Protein AF-A0A7I7JZR0-F1 (afdb_monomer)

Solvent-accessible surface area (backbone atoms only — not comparable to full-atom values): 14067 Å² total; per-residue (Å²): 116,73,69,62,55,53,52,53,51,52,53,52,53,54,49,52,59,67,73,65,52,75,80,68,65,72,71,75,74,66,69,65,76,68,71,80,64,70,62,49,45,88,50,50,61,65,58,52,53,69,39,54,46,67,85,81,60,59,59,91,66,44,35,66,59,33,77,89,64,33,80,80,75,83,79,92,72,67,88,84,42,50,78,47,72,45,32,48,63,75,86,49,62,69,55,66,67,59,47,29,44,77,49,52,27,80,81,41,46,92,64,28,69,65,51,42,45,72,47,50,33,15,40,68,91,41,31,30,56,73,54,94,77,52,68,34,37,38,38,38,38,26,46,44,88,52,98,50,70,66,57,61,70,55,52,51,46,38,66,69,32,46,69,19,42,31,35,40,38,33,31,42,98,92,37,81,77,48,74,52,72,48,66,37,56,48,40,79,45,85,42,83,90,61,96,45,64,29,71,33,17,43,31,41,96,90,44,73,49,31,31,42,39,36,33,47,50,31,25,33,40,40,30,41,31,36,51,96,40,38,67,62,41,53,51,45,53,50,51,51,45,56,31,55,72,73,90

Secondary structure (DSSP, 8-state):
-HHHHHHHHHHHHHHHHHHS-----S-------------STTS-HHHHHHHH-GGGGPPTTEEE--TTSS--------TTSEEEEEEESTT-SS-HHHHHHHHHHHH-HHHHTT-SEEEEEEETT-TT--STT---EEEEEEE-SSSSS--HHHHHHHHHHTTEEEEEEEEETTEEEEEEEEEE--EEEPPPP-SSSEEEEEEETTEEEEEEEEEETTEEEEEE--GGGHHHHHHHHHHHHHHHHT-

Organism: NCBI:txid39688

Foldseek 3Di:
DVVVVVVVVVVVVVVVVVVPPPPPPPPPVPVPPPPLPAFCLQPACVVLCVLQVVVVLADPQKDFQDQVLADDDDDPDDPQWDKDKAKVVGPLRDQLVVCQQPVVCVVPVVRHVCGFVKTKIFGPVRSRQHDPLGQIKIKTKGFAPDPDLDCVVNLVSLVVQAQMKMKMFIGHPRDTPDIDIDGSQWHWADDPDAPFSDKIATDGPVAPWLWIWGHHSRMIMTMTGRRVCNVSSSVSVNSSNVSSNVD

Sequence (247 aa):
MALALLGILLLLGGLVTVVVWPETDPPAVSAEPRFQTSSLRDKPPTVILNAIDVRSLYPLGYIDYDSSQAVREELDIDFDADYQTTSEPDGCERDPLTEARYFSDFTNPERYRRYPLTLLMFPVDDPGGNEEDSRAFGVSIFPSPTEGTSLDEVRAWYRRCAGAVVTTTVVKNGQVLRQSSHTNDAVVVDAPKYDADDTFSLATEDEDTCDFVGLVRGIIIDMYCPPAQKDAGAELFRTLIARIRQA

Radius of gyration: 25.9 Å; Cα contacts (8 Å, |Δi|>4): 396; chains: 1; bounding box: 42×69×89 Å

Nearest PDB structures (foldseek):
  7aef-assembly1_q  TM=2.958E-01  e=3.068E-01  Algoriphagus machipongonensis
  7q3d-assembly1_A  TM=2.291E-01  e=3.466E-01  Homo sapiens
  6ksu-assembly1_A  TM=3.658E-01  e=1.327E+00  Streptomyces albidoflavus
  7b5h-assembly1_AJ  TM=2.745E-01  e=9.779E-01  Nostoc sp. PCC 7120 = FACHB-418

Structure (mmCIF, N/CA/C/O backbone):
data_AF-A0A7I7JZR0-F1
#
_entry.id   AF-A0A7I7JZR0-F1
#
loop_
_atom_site.group_PDB
_atom_site.id
_atom_site.type_symbol
_atom_site.label_atom_id
_atom_site.label_alt_id
_atom_site.label_comp_id
_atom_site.label_asym_id
_atom_site.label_entity_id
_atom_site.label_seq_id
_atom_site.pdbx_PDB_ins_code
_atom_site.Cartn_x
_atom_site.Cartn_y
_atom_site.Cartn_z
_atom_site.occupancy
_atom_site.B_iso_or_equiv
_atom_site.auth_seq_id
_atom_site.auth_comp_id
_atom_site.auth_asym_id
_atom_site.auth_atom_id
_atom_site.pdbx_PDB_model_num
ATOM 1 N N . MET A 1 1 ? -17.759 -44.932 -62.223 1.00 54.09 1 MET A N 1
ATOM 2 C CA . MET A 1 1 ? -18.443 -44.778 -60.915 1.00 54.09 1 MET A CA 1
ATOM 3 C C . MET A 1 1 ? -17.668 -45.367 -59.735 1.00 54.09 1 MET A C 1
ATOM 5 O O . MET A 1 1 ? -17.629 -44.708 -58.709 1.00 54.09 1 MET A O 1
ATOM 9 N N . ALA A 1 2 ? -17.003 -46.525 -59.854 1.00 51.72 2 ALA A N 1
ATOM 10 C CA . ALA A 1 2 ? -16.261 -47.134 -58.735 1.00 51.72 2 ALA A CA 1
ATOM 11 C C . ALA A 1 2 ? -15.058 -46.306 -58.217 1.00 51.72 2 ALA A C 1
ATOM 13 O O . ALA A 1 2 ? -14.801 -46.276 -57.020 1.00 51.72 2 ALA A O 1
ATOM 14 N N . LEU A 1 3 ? -14.361 -45.573 -59.095 1.00 49.81 3 LEU A N 1
ATOM 15 C CA . LEU A 1 3 ? -13.196 -44.752 -58.723 1.00 49.81 3 LEU A CA 1
ATOM 16 C C . LEU A 1 3 ? -13.554 -43.482 -57.929 1.00 49.81 3 LEU A C 1
ATOM 18 O O . LEU A 1 3 ? -12.784 -43.058 -57.075 1.00 49.81 3 LEU A O 1
ATOM 22 N N . ALA A 1 4 ? -14.737 -42.904 -58.162 1.00 52.50 4 ALA A N 1
ATOM 23 C CA . ALA A 1 4 ? -15.190 -41.710 -57.442 1.00 52.50 4 ALA A CA 1
ATOM 24 C C . ALA A 1 4 ? -15.611 -42.033 -55.996 1.00 52.50 4 ALA A C 1
ATOM 26 O O . ALA A 1 4 ? -15.363 -41.249 -55.085 1.00 52.50 4 ALA A O 1
ATOM 27 N N . LEU A 1 5 ? -16.183 -43.222 -55.777 1.00 53.69 5 LEU A N 1
ATOM 28 C CA . LEU A 1 5 ? -16.559 -43.715 -54.448 1.00 53.69 5 LEU A CA 1
ATOM 29 C C . LEU A 1 5 ? -15.334 -44.034 -53.578 1.00 53.69 5 LEU A C 1
ATOM 31 O O . LEU A 1 5 ? -15.359 -43.779 -52.376 1.00 53.69 5 LEU A O 1
ATOM 35 N N . LEU A 1 6 ? -14.246 -44.521 -54.186 1.00 56.00 6 LEU A N 1
ATOM 36 C CA . LEU A 1 6 ? -12.992 -44.796 -53.480 1.00 56.00 6 LEU A CA 1
ATOM 37 C C . LEU A 1 6 ? -12.314 -43.506 -52.987 1.00 56.00 6 LEU A C 1
ATOM 39 O O . LEU A 1 6 ? -11.795 -43.466 -51.875 1.00 56.00 6 LEU A O 1
ATOM 43 N N . GLY A 1 7 ? -12.366 -42.438 -53.792 1.00 62.69 7 GLY A N 1
ATOM 44 C CA . GLY A 1 7 ? -11.819 -41.129 -53.425 1.00 62.69 7 GLY A CA 1
ATOM 45 C C . GLY A 1 7 ? -12.566 -40.473 -52.261 1.00 62.69 7 GLY A C 1
ATOM 46 O O . GLY A 1 7 ? -11.939 -39.919 -51.363 1.00 62.69 7 GLY A O 1
ATOM 47 N N . ILE A 1 8 ? -13.897 -40.597 -52.228 1.00 61.81 8 ILE A N 1
ATOM 48 C CA . ILE A 1 8 ? -14.728 -40.059 -51.139 1.00 61.81 8 ILE A CA 1
ATOM 49 C C . ILE A 1 8 ? -14.507 -40.843 -49.835 1.00 61.81 8 ILE A C 1
ATOM 51 O O . ILE A 1 8 ? -14.404 -40.236 -48.772 1.00 61.81 8 ILE A O 1
ATOM 55 N N . LEU A 1 9 ? -14.359 -42.171 -49.906 1.00 60.34 9 LEU A N 1
ATOM 56 C CA . LEU A 1 9 ? -14.046 -43.005 -48.737 1.00 60.34 9 LEU A CA 1
ATOM 57 C C . LEU A 1 9 ? -12.650 -42.721 -48.161 1.00 60.34 9 LEU A C 1
ATOM 59 O O . LEU A 1 9 ? -12.496 -42.708 -46.943 1.00 60.34 9 LEU A O 1
ATOM 63 N N . LEU A 1 10 ? -11.653 -42.437 -49.005 1.00 60.00 10 LEU A N 1
ATOM 64 C CA . LEU A 1 10 ? -10.313 -42.044 -48.550 1.00 60.00 10 LEU A CA 1
ATOM 65 C C . LEU A 1 10 ? -10.294 -40.641 -47.924 1.00 60.00 10 LEU A C 1
ATOM 67 O O . LEU A 1 10 ? -9.621 -40.439 -46.917 1.00 60.00 10 LEU A O 1
ATOM 71 N N . LEU A 1 11 ? -11.070 -39.695 -48.464 1.00 58.53 11 LEU A N 1
ATOM 72 C CA . LEU A 1 11 ? -11.210 -38.352 -47.889 1.00 58.53 11 LEU A CA 1
ATOM 73 C C . LEU A 1 11 ? -11.961 -38.365 -46.549 1.00 58.53 11 LEU A C 1
ATOM 75 O O . LEU A 1 11 ? -11.552 -37.666 -45.627 1.00 58.53 11 LEU A O 1
ATOM 79 N N . LEU A 1 12 ? -12.998 -39.197 -46.401 1.00 57.12 12 LEU A N 1
ATOM 80 C CA . LEU A 1 12 ? -13.702 -39.385 -45.124 1.00 57.12 12 LEU A CA 1
ATOM 81 C C . LEU A 1 12 ? -12.850 -40.144 -44.097 1.00 57.12 12 LEU A C 1
ATOM 83 O O . LEU A 1 12 ? -12.833 -39.758 -42.932 1.00 57.12 12 LEU A O 1
ATOM 87 N N . GLY A 1 13 ? -12.097 -41.166 -44.516 1.00 57.25 13 GLY A N 1
ATOM 88 C CA . GLY A 1 13 ? -11.153 -41.872 -43.644 1.00 57.25 13 GLY A CA 1
ATOM 89 C C . GLY A 1 13 ? -10.035 -40.962 -43.129 1.00 57.25 13 GLY A C 1
ATOM 90 O O . GLY A 1 13 ? -9.723 -40.995 -41.942 1.00 57.25 13 GLY A O 1
ATOM 91 N N . GLY A 1 14 ? -9.502 -40.090 -43.995 1.00 55.34 14 GLY A N 1
ATOM 92 C CA . GLY A 1 14 ? -8.511 -39.080 -43.620 1.00 55.34 14 GLY A CA 1
ATOM 93 C C . GLY A 1 14 ? -9.062 -38.003 -42.679 1.00 55.34 14 GLY A C 1
ATOM 94 O O . GLY A 1 14 ? -8.359 -37.579 -41.762 1.00 55.34 14 GLY A O 1
ATOM 95 N N . LEU A 1 15 ? -10.328 -37.597 -42.845 1.00 52.12 15 LEU A N 1
ATOM 96 C CA . LEU A 1 15 ? -10.957 -36.611 -41.958 1.00 52.12 15 LEU A CA 1
ATOM 97 C C . LEU A 1 15 ? -11.222 -37.177 -40.554 1.00 52.12 15 LEU A C 1
ATOM 99 O O . LEU A 1 15 ? -11.018 -36.477 -39.565 1.00 52.12 15 LEU A O 1
ATOM 103 N N . VAL A 1 16 ? -11.619 -38.449 -40.444 1.00 53.56 16 VAL A N 1
ATOM 104 C CA . VAL A 1 16 ? -11.867 -39.091 -39.140 1.00 53.56 16 VAL A CA 1
ATOM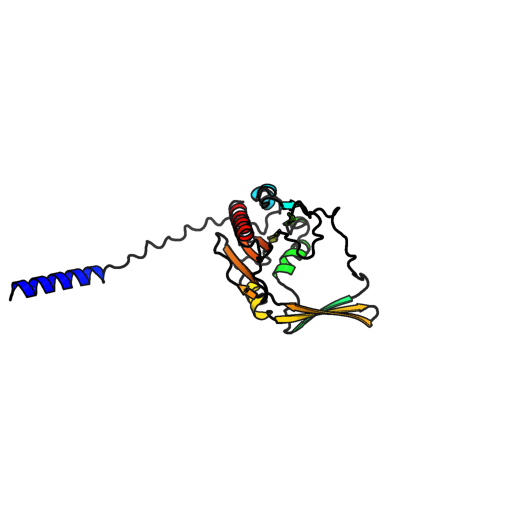 105 C C . VAL A 1 16 ? -10.563 -39.293 -38.359 1.00 53.56 16 VAL A C 1
ATOM 107 O O . VAL A 1 16 ? -10.562 -39.148 -37.140 1.00 53.56 16 VAL A O 1
ATOM 110 N N . THR A 1 17 ? -9.428 -39.521 -39.028 1.00 51.38 17 THR A N 1
ATOM 111 C CA . THR A 1 17 ? -8.123 -39.604 -38.343 1.00 51.38 17 THR A CA 1
ATOM 112 C C . THR A 1 17 ? -7.592 -38.262 -37.834 1.00 51.38 17 THR A C 1
ATOM 114 O O . THR A 1 17 ? -6.776 -38.262 -36.921 1.00 51.38 17 THR A O 1
ATOM 117 N N . VAL A 1 18 ? -8.062 -37.128 -38.368 1.00 54.22 18 VAL A N 1
ATOM 118 C CA . VAL A 1 18 ? -7.672 -35.791 -37.875 1.00 54.22 18 VAL A CA 1
ATOM 119 C C . VAL A 1 18 ? -8.573 -35.321 -36.726 1.00 54.22 18 VAL A C 1
ATOM 121 O O . VAL A 1 18 ? -8.104 -34.611 -35.846 1.00 54.22 18 VAL A O 1
ATOM 124 N N . VAL A 1 19 ? -9.839 -35.752 -36.685 1.00 53.97 19 VAL A N 1
ATOM 125 C CA . VAL A 1 19 ? -10.797 -35.358 -35.629 1.00 53.97 19 VAL A CA 1
ATOM 126 C C . VAL A 1 19 ? -10.722 -36.262 -34.388 1.00 53.97 19 VAL A C 1
ATOM 128 O O . VAL A 1 19 ? -11.122 -35.848 -33.306 1.00 53.97 19 VAL A O 1
ATOM 131 N N . VAL A 1 20 ? -10.190 -37.482 -34.517 1.00 50.81 20 VAL A N 1
ATOM 132 C CA . VAL A 1 20 ? -10.030 -38.442 -33.403 1.00 50.81 20 VAL A CA 1
ATOM 133 C C . VAL A 1 20 ? -8.554 -38.635 -33.041 1.00 50.81 20 VAL A C 1
ATOM 135 O O . VAL A 1 20 ? -8.180 -39.638 -32.435 1.00 50.81 20 VAL A O 1
ATOM 138 N N . TRP A 1 21 ? -7.688 -37.679 -33.394 1.00 46.91 21 TRP A N 1
ATOM 139 C CA . TRP A 1 21 ? -6.409 -37.600 -32.701 1.00 46.91 21 TRP A CA 1
ATOM 140 C C . TRP A 1 21 ? -6.734 -37.246 -31.251 1.00 46.91 21 TRP A C 1
ATOM 142 O O . TRP A 1 21 ? -7.332 -36.193 -31.027 1.00 46.91 21 TRP A O 1
ATOM 152 N N . PRO A 1 22 ? -6.407 -38.099 -30.263 1.00 42.53 22 PRO A N 1
ATOM 153 C CA . PRO A 1 22 ? -6.402 -37.621 -28.900 1.00 42.53 22 PRO A CA 1
ATOM 154 C C . PRO A 1 22 ? -5.422 -36.453 -28.902 1.00 42.53 22 PRO A C 1
ATOM 156 O O . PRO A 1 22 ? -4.251 -36.628 -29.253 1.00 42.53 22 PRO A O 1
ATOM 159 N N . GLU A 1 23 ? -5.904 -35.262 -28.555 1.00 38.12 23 GLU A N 1
ATOM 160 C CA . GLU A 1 23 ? -5.051 -34.301 -27.883 1.00 38.12 23 GLU A CA 1
ATOM 161 C C . GLU A 1 23 ? -4.485 -35.083 -26.702 1.00 38.12 23 GLU A C 1
ATOM 163 O O . GLU A 1 23 ? -5.135 -35.302 -25.684 1.00 38.12 23 GLU A O 1
ATOM 168 N N . THR A 1 24 ? -3.292 -35.650 -26.888 1.00 44.38 24 THR A N 1
ATOM 169 C CA . THR A 1 24 ? -2.402 -35.863 -25.768 1.00 44.38 24 THR A CA 1
ATOM 170 C C . THR A 1 24 ? -2.302 -34.486 -25.169 1.00 44.38 24 THR A C 1
ATOM 172 O O . THR A 1 24 ? -1.628 -33.629 -25.752 1.00 44.38 24 THR A O 1
ATOM 175 N N . ASP A 1 25 ? -3.044 -34.274 -24.078 1.00 43.00 25 ASP A N 1
ATOM 176 C CA . ASP A 1 25 ? -2.804 -33.172 -23.170 1.00 43.00 25 ASP A CA 1
ATOM 177 C C . ASP A 1 25 ? -1.285 -33.015 -23.135 1.00 43.00 25 ASP A C 1
ATOM 179 O O . ASP A 1 25 ? -0.595 -34.030 -22.920 1.00 43.00 25 ASP A O 1
ATOM 183 N N . PRO A 1 26 ? -0.740 -31.822 -23.457 1.00 44.97 26 PRO A N 1
ATOM 184 C CA . PRO A 1 26 ? 0.687 -31.600 -23.293 1.00 44.97 26 PRO A CA 1
ATOM 185 C C . PRO A 1 26 ? 0.998 -32.146 -21.909 1.00 44.97 26 PRO A C 1
ATOM 187 O O . PRO A 1 26 ? 0.245 -31.793 -20.993 1.00 44.97 26 PRO A O 1
ATOM 190 N N . PRO A 1 27 ? 1.952 -33.100 -21.795 1.00 39.22 27 PRO A N 1
ATOM 191 C CA . PRO A 1 27 ? 2.108 -33.918 -20.602 1.00 39.22 27 PRO A CA 1
ATOM 192 C C . PRO A 1 27 ? 1.986 -32.960 -19.455 1.00 39.22 27 PRO A C 1
ATOM 194 O O . PRO A 1 27 ? 2.757 -31.994 -19.469 1.00 39.22 27 PRO A O 1
ATOM 197 N N . ALA A 1 28 ? 0.944 -33.143 -18.621 1.00 39.38 28 ALA A N 1
ATOM 198 C CA . ALA A 1 28 ? 0.640 -32.221 -17.543 1.00 39.38 28 ALA A CA 1
ATOM 199 C C . ALA A 1 28 ? 1.998 -31.890 -16.977 1.00 39.38 28 ALA A C 1
ATOM 201 O O . ALA A 1 28 ? 2.708 -32.811 -16.550 1.00 39.38 28 ALA A O 1
ATOM 202 N N . VAL A 1 29 ? 2.430 -30.638 -17.167 1.00 37.88 29 VAL A N 1
ATOM 203 C CA . VAL A 1 29 ? 3.658 -30.179 -16.558 1.00 37.88 29 VAL A CA 1
ATOM 204 C C . VAL A 1 29 ? 3.246 -30.286 -15.116 1.00 37.88 29 VAL A C 1
ATOM 206 O O . VAL A 1 29 ? 2.524 -29.428 -14.613 1.00 37.88 29 VAL A O 1
ATOM 209 N N . SER A 1 30 ? 3.534 -31.453 -14.526 1.00 38.59 30 SER A N 1
ATOM 210 C CA . SER A 1 30 ? 3.544 -31.697 -13.109 1.00 38.59 30 SER A CA 1
ATOM 211 C C . SER A 1 30 ? 4.325 -30.502 -12.686 1.00 38.59 30 SER A C 1
ATOM 213 O O . SER A 1 30 ? 5.511 -30.456 -13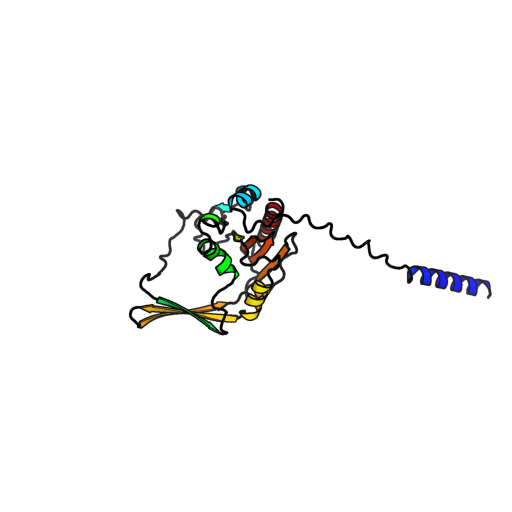.019 1.00 38.59 30 SER A O 1
ATOM 215 N N . ALA A 1 31 ? 3.621 -29.493 -12.159 1.00 42.97 31 ALA A N 1
ATOM 216 C CA . ALA A 1 31 ? 4.243 -28.287 -11.684 1.00 42.97 31 ALA A CA 1
ATOM 217 C C . ALA A 1 31 ? 5.387 -28.847 -10.868 1.00 42.97 31 ALA A C 1
ATOM 219 O O . ALA A 1 31 ? 5.121 -29.591 -9.914 1.00 42.97 31 ALA A O 1
ATOM 220 N N . GLU A 1 32 ? 6.623 -28.683 -11.368 1.00 36.94 32 GLU A N 1
ATOM 221 C CA . GLU A 1 32 ? 7.791 -29.147 -10.638 1.00 36.94 32 GLU A CA 1
ATOM 222 C C . GLU A 1 32 ? 7.514 -28.682 -9.227 1.00 36.94 32 GLU A C 1
ATOM 224 O O . GLU A 1 32 ? 7.065 -27.532 -9.114 1.00 36.94 32 GLU A O 1
ATOM 229 N N . PRO A 1 33 ? 7.590 -29.566 -8.211 1.00 38.91 33 PRO A N 1
ATOM 230 C CA . PRO A 1 33 ? 7.188 -29.203 -6.865 1.00 38.91 33 PRO A CA 1
ATOM 231 C C . PRO A 1 33 ? 7.904 -27.898 -6.613 1.00 38.91 33 PRO A C 1
ATOM 233 O O . PRO A 1 33 ? 9.135 -27.921 -6.582 1.00 38.91 33 PRO A O 1
ATOM 236 N N . ARG A 1 34 ? 7.159 -26.771 -6.641 1.00 44.00 34 ARG A N 1
ATOM 237 C CA . ARG A 1 34 ? 7.764 -25.439 -6.645 1.00 44.00 34 ARG A CA 1
ATOM 238 C C . ARG A 1 34 ? 8.613 -25.531 -5.414 1.00 44.00 34 ARG A C 1
ATOM 240 O O . ARG A 1 34 ? 8.016 -25.731 -4.352 1.00 44.00 34 ARG A O 1
ATOM 247 N N . PHE A 1 35 ? 9.943 -25.580 -5.574 1.00 43.25 35 PHE A N 1
ATOM 248 C CA . PHE A 1 35 ? 10.852 -25.739 -4.446 1.00 43.25 35 PHE A CA 1
ATOM 249 C C . PHE A 1 35 ? 10.284 -24.806 -3.409 1.00 43.25 35 PHE A C 1
ATOM 251 O O . PHE A 1 35 ? 10.113 -23.643 -3.766 1.00 43.25 35 PHE A O 1
ATOM 258 N N . GLN A 1 36 ? 9.811 -25.341 -2.274 1.00 50.12 36 GLN A N 1
ATOM 259 C CA . GLN A 1 36 ? 9.053 -24.567 -1.296 1.00 50.12 36 GLN A CA 1
ATOM 260 C C . GLN A 1 36 ? 10.002 -23.473 -0.834 1.00 50.12 36 GLN A C 1
ATOM 262 O O . GLN A 1 36 ? 10.821 -23.659 0.065 1.00 50.12 36 GLN A O 1
ATOM 267 N N . THR A 1 37 ? 9.987 -22.365 -1.560 1.00 62.75 37 THR A N 1
ATOM 268 C CA . THR A 1 37 ? 10.889 -21.259 -1.382 1.00 62.75 37 THR A CA 1
ATOM 269 C C . THR A 1 37 ? 10.405 -20.670 -0.087 1.00 62.75 37 THR A C 1
ATOM 271 O O . THR A 1 37 ? 9.253 -20.253 0.020 1.00 62.75 37 THR A O 1
ATOM 274 N N . SER A 1 38 ? 11.246 -20.775 0.943 1.00 76.88 38 SER A N 1
ATOM 275 C CA . SER A 1 38 ? 10.823 -20.489 2.309 1.00 76.88 38 SER A CA 1
ATOM 276 C C . SER A 1 38 ? 10.132 -19.130 2.376 1.00 76.88 38 SER A C 1
ATOM 278 O O . SER A 1 38 ? 10.598 -18.177 1.739 1.00 76.88 38 SER A O 1
ATOM 280 N N . SER A 1 39 ? 9.035 -19.054 3.129 1.00 82.75 39 SER A N 1
ATOM 281 C CA . SER A 1 39 ? 8.317 -17.800 3.341 1.00 82.75 39 SER A CA 1
ATOM 282 C C . SER A 1 39 ? 9.288 -16.697 3.777 1.00 82.75 39 SER A C 1
ATOM 284 O O . SER A 1 39 ? 10.172 -16.912 4.616 1.00 82.75 39 SER A O 1
ATOM 286 N N . LEU A 1 40 ? 9.141 -15.524 3.169 1.00 85.75 40 LEU A N 1
ATOM 287 C CA . LEU A 1 40 ? 9.870 -14.312 3.522 1.00 85.75 40 LEU A CA 1
ATOM 288 C C . LEU A 1 40 ? 9.171 -13.540 4.645 1.00 85.75 40 LEU A C 1
ATOM 290 O O . LEU A 1 40 ? 9.803 -12.712 5.293 1.00 85.75 40 LEU A O 1
ATOM 294 N N . ARG A 1 41 ? 7.908 -13.859 4.934 1.00 82.94 41 ARG A N 1
ATOM 295 C CA . ARG A 1 41 ? 7.093 -13.198 5.960 1.00 82.94 41 ARG A CA 1
ATOM 296 C C . ARG A 1 41 ? 7.744 -13.167 7.345 1.00 82.94 41 ARG A C 1
ATOM 298 O O . ARG A 1 41 ? 7.643 -12.187 8.076 1.00 82.94 41 ARG A O 1
ATOM 305 N N . ASP A 1 42 ? 8.455 -14.236 7.695 1.00 79.81 42 ASP A N 1
ATOM 306 C CA . ASP A 1 42 ? 9.113 -14.381 8.998 1.00 79.81 42 ASP A CA 1
ATOM 307 C C . ASP A 1 42 ? 10.598 -13.973 8.959 1.00 79.81 42 ASP A C 1
ATOM 309 O O . ASP A 1 42 ? 11.348 -14.181 9.925 1.00 79.81 42 ASP A O 1
ATOM 313 N N . LYS A 1 43 ? 11.058 -13.423 7.830 1.00 82.75 43 LYS A N 1
ATOM 314 C CA . LYS A 1 43 ? 12.428 -12.942 7.646 1.00 82.75 43 LYS A CA 1
ATOM 315 C C . LYS A 1 43 ? 12.526 -11.461 8.025 1.00 82.75 43 LYS A C 1
ATOM 317 O O . LYS A 1 43 ? 11.572 -10.705 7.834 1.00 82.75 43 LYS A O 1
ATOM 322 N N . PRO A 1 44 ? 13.681 -11.027 8.559 1.00 81.62 44 PRO A N 1
ATOM 323 C CA . PRO A 1 44 ? 13.890 -9.618 8.845 1.00 81.62 44 PRO A CA 1
ATOM 324 C C . PRO A 1 44 ? 13.889 -8.795 7.541 1.00 81.62 44 PRO A C 1
ATOM 326 O O . PRO A 1 44 ? 14.335 -9.305 6.506 1.00 81.62 44 PRO A O 1
ATOM 329 N N . PRO A 1 45 ? 13.494 -7.509 7.594 1.00 82.44 45 PRO A N 1
ATOM 330 C CA . PRO A 1 45 ? 13.445 -6.619 6.426 1.00 82.44 45 PRO A CA 1
ATOM 331 C C . PRO A 1 45 ? 14.757 -6.532 5.635 1.00 82.44 45 PRO A C 1
ATOM 333 O O . PRO A 1 45 ? 14.755 -6.274 4.436 1.00 82.44 45 PRO A O 1
ATOM 336 N N . THR A 1 46 ? 15.896 -6.782 6.286 1.00 82.31 46 THR A N 1
ATOM 337 C CA . THR A 1 46 ? 17.224 -6.760 5.659 1.00 82.31 46 THR A CA 1
ATOM 338 C C . THR A 1 46 ? 17.387 -7.780 4.533 1.00 82.31 46 THR A C 1
ATOM 340 O O . THR A 1 46 ? 18.107 -7.499 3.581 1.00 82.31 46 THR A O 1
ATOM 343 N N . VAL A 1 47 ? 16.718 -8.938 4.605 1.00 83.94 47 VAL A N 1
ATOM 344 C CA . VAL A 1 47 ? 16.752 -9.944 3.526 1.00 83.94 47 VAL A CA 1
ATOM 345 C C . VAL A 1 47 ? 16.116 -9.376 2.259 1.00 83.94 47 VAL A C 1
ATOM 347 O O . VAL A 1 47 ? 16.679 -9.506 1.177 1.00 83.94 47 VAL A O 1
ATOM 350 N N . ILE A 1 48 ? 14.988 -8.680 2.412 1.00 85.38 48 ILE A N 1
ATOM 351 C CA . ILE A 1 48 ? 14.265 -8.053 1.303 1.00 85.38 48 ILE A CA 1
ATOM 352 C C . ILE A 1 48 ? 15.054 -6.864 0.755 1.00 85.38 48 ILE A C 1
ATOM 354 O O . ILE A 1 48 ? 15.281 -6.791 -0.448 1.00 85.38 48 ILE A O 1
ATOM 358 N N . LEU A 1 49 ? 15.537 -5.974 1.630 1.00 84.00 49 LEU A N 1
ATOM 359 C CA . LEU A 1 49 ? 16.327 -4.799 1.241 1.00 84.00 49 LEU A CA 1
ATOM 360 C C . LEU A 1 49 ? 17.554 -5.165 0.397 1.00 84.00 49 LEU A C 1
ATOM 362 O O . LEU A 1 49 ? 17.838 -4.500 -0.598 1.00 84.00 49 LEU A O 1
ATOM 366 N N . ASN A 1 50 ? 18.261 -6.233 0.773 1.00 81.75 50 ASN A N 1
ATOM 367 C CA . ASN A 1 50 ? 19.432 -6.699 0.033 1.00 81.75 50 ASN A CA 1
ATOM 368 C C . ASN A 1 50 ? 19.075 -7.250 -1.355 1.00 81.75 50 ASN A C 1
ATOM 370 O O . ASN A 1 50 ? 19.895 -7.162 -2.263 1.00 81.75 50 ASN A O 1
ATOM 374 N N . ALA A 1 51 ? 17.878 -7.817 -1.522 1.00 81.62 51 ALA A N 1
ATOM 375 C CA . ALA A 1 51 ? 17.436 -8.382 -2.793 1.00 81.62 51 ALA A CA 1
ATOM 376 C C . ALA A 1 51 ? 16.910 -7.323 -3.768 1.00 81.62 51 ALA A C 1
ATOM 378 O O . ALA A 1 51 ? 17.071 -7.460 -4.980 1.00 81.62 51 ALA A O 1
ATOM 379 N N . ILE A 1 52 ? 16.277 -6.266 -3.255 1.00 83.19 52 ILE A N 1
ATOM 380 C CA . ILE A 1 52 ? 15.630 -5.263 -4.102 1.00 83.19 52 ILE A CA 1
ATOM 381 C C . ILE A 1 52 ? 16.580 -4.196 -4.636 1.00 83.19 52 ILE A C 1
ATOM 383 O O . ILE A 1 52 ? 16.176 -3.551 -5.589 1.00 83.19 52 ILE A O 1
ATOM 387 N N . ASP A 1 53 ? 17.785 -4.006 -4.075 1.00 79.81 53 ASP A N 1
ATOM 388 C CA . ASP A 1 53 ? 18.736 -2.937 -4.451 1.00 79.81 53 ASP A CA 1
ATOM 389 C C . ASP A 1 53 ? 18.025 -1.611 -4.783 1.00 79.81 53 ASP A C 1
ATOM 391 O O . ASP A 1 53 ? 17.903 -1.203 -5.937 1.00 79.81 53 ASP A O 1
ATOM 395 N N . VAL A 1 54 ? 17.494 -0.978 -3.735 1.00 75.62 54 VAL A N 1
ATOM 396 C CA . VAL A 1 54 ? 16.527 0.130 -3.794 1.00 75.62 54 VAL A CA 1
ATOM 397 C C . VAL A 1 54 ? 16.857 1.177 -4.865 1.00 75.62 54 VAL A C 1
ATOM 399 O O . VAL A 1 54 ? 15.990 1.542 -5.649 1.00 75.62 54 VAL A O 1
ATOM 402 N N . ARG A 1 55 ? 18.116 1.616 -4.971 1.00 71.25 55 ARG A N 1
ATOM 403 C CA . ARG A 1 55 ? 18.515 2.696 -5.891 1.00 71.25 55 ARG A CA 1
ATOM 404 C C . ARG A 1 55 ? 18.363 2.353 -7.370 1.00 71.25 55 ARG A C 1
ATOM 406 O O . ARG A 1 55 ? 18.240 3.267 -8.177 1.00 71.25 55 ARG A O 1
ATOM 413 N N . SER A 1 56 ? 18.376 1.074 -7.744 1.00 80.00 56 SER A N 1
ATOM 414 C CA . SER A 1 56 ? 18.191 0.665 -9.141 1.00 80.00 56 SER A CA 1
ATOM 415 C C . SER A 1 56 ? 16.722 0.470 -9.532 1.00 80.00 56 SER A C 1
ATOM 417 O O . SER A 1 56 ? 16.455 0.001 -10.636 1.00 80.00 56 SER A O 1
ATOM 419 N N . LEU A 1 57 ? 15.781 0.825 -8.650 1.00 84.12 57 LEU A N 1
ATOM 420 C CA . LEU A 1 57 ? 14.337 0.763 -8.898 1.00 84.12 57 LEU A CA 1
ATOM 421 C C . LEU A 1 57 ? 13.710 2.113 -9.274 1.00 84.12 57 LEU A C 1
ATOM 423 O O . LEU A 1 57 ? 12.542 2.147 -9.639 1.00 84.12 57 LEU A O 1
ATOM 427 N N . TYR A 1 58 ? 14.451 3.218 -9.184 1.00 85.75 58 TYR A N 1
ATOM 428 C CA . TYR A 1 58 ? 13.877 4.554 -9.344 1.00 85.75 58 TYR A CA 1
ATOM 429 C C . TYR A 1 58 ? 13.552 4.778 -10.819 1.00 85.75 58 TYR A C 1
ATOM 431 O O . TYR A 1 58 ? 14.445 4.618 -11.662 1.00 85.75 58 TYR A O 1
ATOM 439 N N . PRO A 1 59 ? 12.310 5.171 -11.153 1.00 84.69 59 PRO A N 1
ATOM 440 C CA . PRO A 1 59 ? 12.008 5.656 -12.488 1.00 84.69 59 PRO A CA 1
ATOM 441 C C . PRO A 1 59 ? 12.943 6.817 -12.862 1.00 84.69 59 PRO A C 1
ATOM 443 O O . PRO A 1 59 ? 13.429 7.564 -12.008 1.00 84.69 59 PRO A O 1
ATOM 446 N N . LEU A 1 60 ? 13.232 6.983 -14.154 1.00 85.56 60 LEU A N 1
ATOM 447 C CA . LEU A 1 60 ? 14.089 8.084 -14.600 1.00 85.56 60 LEU A CA 1
ATOM 448 C C . LEU A 1 60 ? 13.463 9.434 -14.222 1.00 85.56 60 LEU A C 1
ATOM 450 O O . LEU A 1 60 ? 12.296 9.676 -14.509 1.00 85.56 60 LEU A O 1
ATOM 454 N N . GLY A 1 61 ? 14.260 10.318 -13.616 1.00 88.81 61 GLY A N 1
ATOM 455 C CA . GLY A 1 61 ? 13.790 11.629 -13.154 1.00 88.81 61 GLY A CA 1
ATOM 456 C C . GLY A 1 61 ? 13.158 11.622 -11.761 1.00 88.81 61 GLY A C 1
ATOM 457 O O . GLY A 1 61 ? 12.607 12.644 -11.365 1.00 88.81 61 GLY A O 1
ATOM 458 N N . TYR A 1 62 ? 13.268 10.514 -11.021 1.00 91.44 62 TYR A N 1
ATOM 459 C CA . TYR A 1 62 ? 12.768 10.393 -9.655 1.00 91.44 62 TYR A CA 1
ATOM 460 C C . TYR A 1 62 ? 13.886 10.293 -8.615 1.00 91.44 62 TYR A C 1
ATOM 462 O O . TYR A 1 62 ? 14.960 9.746 -8.876 1.00 91.44 62 TYR A O 1
ATOM 470 N N . ILE A 1 63 ? 13.613 10.808 -7.419 1.00 91.50 63 ILE A N 1
ATOM 471 C CA . ILE A 1 63 ? 14.488 10.801 -6.246 1.00 91.50 63 ILE A CA 1
ATOM 472 C C . ILE A 1 63 ? 13.690 10.450 -4.986 1.00 91.50 63 ILE A C 1
ATOM 474 O O . ILE A 1 63 ? 12.462 10.442 -4.998 1.00 91.50 63 ILE A O 1
ATOM 478 N N . ASP A 1 64 ? 14.393 10.123 -3.905 1.00 91.19 64 ASP A N 1
ATOM 479 C CA . ASP A 1 64 ? 13.797 9.962 -2.582 1.00 91.19 64 ASP A CA 1
ATOM 480 C C . ASP A 1 64 ? 13.036 11.216 -2.152 1.00 91.19 64 ASP A C 1
ATOM 482 O O . ASP A 1 64 ? 13.524 12.332 -2.336 1.00 91.19 64 ASP A O 1
ATOM 486 N N . TYR A 1 65 ? 11.885 11.009 -1.512 1.00 90.56 65 TYR A N 1
ATOM 487 C CA . TYR A 1 65 ? 11.181 12.062 -0.791 1.00 90.56 65 TYR A CA 1
ATOM 488 C C . TYR A 1 65 ? 12.121 12.804 0.173 1.00 90.56 65 TYR A C 1
ATOM 490 O O . TYR A 1 65 ? 12.743 12.199 1.055 1.00 90.56 65 TYR A O 1
ATOM 498 N N . ASP A 1 66 ? 12.173 14.127 0.043 1.00 90.44 66 ASP A N 1
ATOM 499 C CA . ASP A 1 66 ? 12.948 15.013 0.901 1.00 90.44 66 ASP A CA 1
ATOM 500 C C . ASP A 1 66 ? 12.022 15.845 1.793 1.00 90.44 66 ASP A C 1
ATOM 502 O O . ASP A 1 66 ? 11.572 16.938 1.446 1.00 90.44 66 ASP A O 1
ATOM 506 N N . SER A 1 67 ? 11.807 15.352 3.014 1.00 87.94 67 SER A N 1
ATOM 507 C CA . SER A 1 67 ? 11.012 16.051 4.034 1.00 87.94 67 SER A CA 1
ATOM 508 C C . SER A 1 67 ? 11.528 17.447 4.412 1.00 87.94 67 SER A C 1
ATOM 510 O O . SER A 1 67 ? 10.793 18.204 5.043 1.00 87.94 67 SER A O 1
ATOM 512 N N . SER A 1 68 ? 12.777 17.802 4.074 1.00 90.50 68 SER A N 1
ATOM 513 C CA . SER A 1 68 ? 13.303 19.155 4.292 1.00 90.50 68 SER A CA 1
ATOM 514 C C . SER A 1 68 ? 12.814 20.166 3.249 1.00 90.50 68 SER A C 1
ATOM 516 O O . SER A 1 68 ? 12.872 21.368 3.504 1.00 90.50 68 SER A O 1
ATOM 518 N N . GLN A 1 69 ? 12.307 19.680 2.113 1.00 89.69 69 GLN A N 1
ATOM 519 C CA . GLN A 1 69 ? 11.728 20.471 1.023 1.00 89.69 69 GLN A CA 1
ATOM 520 C C . GLN A 1 69 ? 10.193 20.475 1.052 1.00 89.69 69 GLN A C 1
ATOM 522 O O . GLN A 1 69 ? 9.573 21.155 0.239 1.00 89.69 69 GLN A O 1
ATOM 527 N N . ALA A 1 70 ? 9.577 19.714 1.960 1.00 86.25 70 ALA A N 1
ATOM 528 C CA . ALA A 1 70 ? 8.130 19.615 2.084 1.00 86.25 70 ALA A CA 1
ATOM 529 C C . ALA A 1 70 ? 7.539 20.806 2.858 1.00 86.25 70 ALA A C 1
ATOM 531 O O . ALA A 1 70 ? 8.008 21.169 3.945 1.00 86.25 70 ALA A O 1
ATOM 532 N N . VAL A 1 71 ? 6.461 21.379 2.329 1.00 83.88 71 VAL A N 1
ATOM 533 C CA . VAL A 1 71 ? 5.588 22.315 3.032 1.00 83.88 71 VAL A CA 1
ATOM 534 C C . VAL A 1 71 ? 4.801 21.502 4.051 1.00 83.88 71 VAL A C 1
ATOM 536 O O . VAL A 1 71 ? 3.944 20.692 3.717 1.00 83.88 71 VAL A O 1
ATOM 539 N N . ARG A 1 72 ? 5.136 21.681 5.329 1.00 71.12 72 ARG A N 1
ATOM 540 C CA . ARG A 1 72 ? 4.455 20.979 6.415 1.00 71.12 72 ARG A CA 1
ATOM 541 C C . ARG A 1 72 ? 3.065 21.558 6.620 1.00 71.12 72 ARG A C 1
ATOM 543 O O . ARG A 1 72 ? 2.938 22.677 7.111 1.00 71.12 72 ARG A O 1
ATOM 550 N N . GLU A 1 73 ? 2.049 20.761 6.335 1.00 67.56 73 GLU A N 1
ATOM 551 C CA . GLU A 1 73 ? 0.731 20.963 6.921 1.00 67.56 73 GLU A CA 1
ATOM 552 C C . GLU A 1 73 ? 0.755 20.468 8.373 1.00 67.56 73 GLU A C 1
ATOM 554 O O . GLU A 1 73 ? 1.249 19.376 8.673 1.00 67.56 73 GLU A O 1
ATOM 559 N N . GLU A 1 74 ? 0.280 21.293 9.307 1.00 62.94 74 GLU A N 1
ATOM 560 C CA . GLU A 1 74 ? 0.092 20.850 10.686 1.00 62.94 74 GLU A CA 1
ATOM 561 C C . GLU A 1 74 ? -1.064 19.849 10.727 1.00 62.94 74 GLU A C 1
ATOM 563 O O . GLU A 1 74 ? -2.209 20.180 10.417 1.00 62.94 74 GLU A O 1
ATOM 568 N N . LEU A 1 75 ? -0.760 18.610 11.117 1.00 65.81 75 LEU A N 1
ATOM 569 C CA . LEU A 1 75 ? -1.784 17.617 11.408 1.00 65.81 75 LEU A CA 1
ATOM 570 C C . LEU A 1 75 ? -2.534 18.054 12.673 1.00 65.81 75 LEU A C 1
ATOM 572 O O . LEU A 1 75 ? -1.966 18.056 13.765 1.00 65.81 75 LEU A O 1
ATOM 576 N N . ASP A 1 76 ? -3.809 18.406 12.520 1.00 69.56 76 ASP A N 1
ATOM 577 C CA . ASP A 1 76 ? -4.720 18.754 13.616 1.00 69.56 76 ASP A CA 1
ATOM 578 C C . ASP A 1 76 ? -5.150 17.489 14.384 1.00 69.56 76 ASP A C 1
ATOM 580 O O . ASP A 1 76 ? -6.271 16.995 14.253 1.00 69.56 76 ASP A O 1
ATOM 584 N N . ILE A 1 77 ? -4.204 16.901 15.125 1.00 78.00 77 ILE A N 1
ATOM 585 C CA . ILE A 1 77 ? -4.420 15.734 15.985 1.00 78.00 77 ILE A CA 1
ATOM 586 C C . ILE A 1 77 ? -4.430 16.198 17.443 1.00 78.00 77 ILE A C 1
ATOM 588 O O . ILE A 1 77 ? -3.403 16.589 17.999 1.00 78.00 77 ILE A O 1
ATOM 592 N N . ASP A 1 78 ? -5.590 16.094 18.090 1.00 83.31 78 ASP A N 1
ATOM 593 C CA . ASP A 1 78 ? -5.722 16.258 19.538 1.00 83.31 78 ASP A CA 1
ATOM 594 C C . ASP A 1 78 ? -5.428 14.919 20.228 1.00 83.31 78 ASP A C 1
ATOM 596 O O . ASP A 1 78 ? -6.241 13.999 20.166 1.00 83.31 78 ASP A O 1
ATOM 600 N N . PHE A 1 79 ? -4.259 14.800 20.864 1.00 83.44 79 PHE A N 1
ATOM 601 C CA . PHE A 1 79 ? -3.822 13.570 21.541 1.00 83.44 79 PHE A CA 1
ATOM 602 C C . PHE A 1 79 ? -4.617 13.235 22.811 1.00 83.44 79 PHE A C 1
ATOM 604 O O . PHE A 1 79 ? -4.558 12.097 23.271 1.00 83.44 79 PHE A O 1
ATOM 611 N N . ASP A 1 80 ? -5.355 14.197 23.370 1.00 87.44 80 ASP A N 1
ATOM 612 C CA . ASP A 1 80 ? -6.185 13.990 24.562 1.00 87.44 80 ASP A CA 1
ATOM 613 C C . ASP A 1 80 ? -7.655 13.701 24.201 1.00 87.44 80 ASP A C 1
ATOM 615 O O . ASP A 1 80 ? -8.516 13.669 25.085 1.00 87.44 80 ASP A O 1
ATOM 619 N N . ALA A 1 81 ? -7.973 13.568 22.910 1.00 88.75 81 ALA A N 1
ATOM 620 C CA . ALA A 1 81 ? -9.303 13.216 22.434 1.00 88.75 81 ALA A CA 1
ATOM 621 C C . ALA A 1 81 ? -9.427 11.709 22.154 1.00 88.75 81 ALA A C 1
ATOM 623 O O . ALA A 1 81 ? -8.484 11.052 21.717 1.00 88.75 81 ALA A O 1
ATOM 624 N N . ASP A 1 82 ? -10.627 11.176 22.363 1.00 90.69 82 ASP A N 1
ATOM 625 C CA . ASP A 1 82 ? -11.007 9.818 21.999 1.00 90.69 82 ASP A CA 1
ATOM 626 C C . ASP A 1 82 ? -11.477 9.785 20.539 1.00 90.69 82 ASP A C 1
ATOM 628 O O . ASP A 1 82 ? -12.423 10.483 20.163 1.00 90.69 82 ASP A O 1
ATOM 632 N N . TYR A 1 83 ? -10.851 8.940 19.720 1.00 90.44 83 TYR A N 1
ATOM 633 C CA . TYR A 1 83 ? -11.217 8.733 18.317 1.00 90.44 83 TYR A CA 1
ATOM 634 C C . TYR A 1 83 ? -12.003 7.431 18.190 1.00 90.44 83 TYR A C 1
ATOM 636 O O . TYR A 1 83 ? -11.509 6.359 18.540 1.00 90.44 83 TYR A O 1
ATOM 644 N N . GLN A 1 84 ? -13.234 7.519 17.691 1.00 92.06 84 GLN A N 1
ATOM 645 C CA . GLN A 1 84 ? -14.098 6.369 17.438 1.00 92.06 84 GLN A CA 1
ATOM 646 C C . GLN A 1 84 ? -14.422 6.288 15.951 1.00 92.06 84 GLN A C 1
ATOM 648 O O . GLN A 1 84 ? -14.896 7.266 15.374 1.00 92.06 84 GLN A O 1
ATOM 653 N N . THR A 1 85 ? -14.207 5.119 15.355 1.00 92.00 85 THR A N 1
ATOM 654 C CA . THR A 1 85 ? -14.507 4.859 13.944 1.00 92.00 85 THR A CA 1
ATOM 655 C C . THR A 1 85 ? -15.634 3.839 13.841 1.00 92.00 85 THR A C 1
ATOM 657 O O . THR A 1 85 ? -15.565 2.784 14.469 1.00 92.00 85 THR A O 1
ATOM 660 N N . THR A 1 86 ? -16.662 4.152 13.057 1.00 95.62 86 THR A N 1
ATOM 661 C CA . THR A 1 86 ? -17.766 3.245 12.700 1.00 95.62 86 THR A CA 1
ATOM 662 C C . THR A 1 86 ? -17.917 3.187 11.185 1.00 95.62 86 THR A C 1
ATOM 664 O O . THR A 1 86 ? -17.457 4.094 10.490 1.00 95.62 86 THR A O 1
ATOM 667 N N . SER A 1 87 ? -18.572 2.156 10.656 1.00 96.50 87 SER A N 1
ATOM 668 C CA . SER A 1 87 ? -18.832 2.047 9.220 1.00 96.50 87 SER A CA 1
ATOM 669 C C . SER A 1 87 ? -20.248 1.581 8.915 1.00 96.50 87 SER A C 1
ATOM 671 O O . SER A 1 87 ? -20.887 0.932 9.736 1.00 96.50 87 SER A O 1
ATOM 673 N N . GLU A 1 88 ? -20.738 1.930 7.730 1.00 95.19 88 GLU A N 1
ATOM 674 C CA . GLU A 1 88 ? -21.964 1.378 7.163 1.00 95.19 88 GLU A CA 1
ATOM 675 C C . GLU A 1 88 ? -21.643 0.805 5.771 1.00 95.19 88 GLU A C 1
ATOM 677 O O . GLU A 1 88 ? -21.264 1.579 4.887 1.00 95.19 88 GLU A O 1
ATOM 682 N N . PRO A 1 89 ? -21.764 -0.522 5.550 1.00 93.56 89 PRO A N 1
ATOM 683 C CA . PRO A 1 89 ? -22.132 -1.567 6.519 1.00 93.56 89 PRO A CA 1
ATOM 684 C C . PRO A 1 89 ? -21.032 -1.851 7.562 1.00 93.56 89 PRO A C 1
ATOM 686 O O . PRO A 1 89 ? -19.856 -1.653 7.276 1.00 93.56 89 PRO A O 1
ATOM 689 N N . ASP A 1 90 ? -21.420 -2.387 8.728 1.00 93.38 90 ASP A N 1
ATOM 690 C CA . ASP A 1 90 ? -20.498 -2.781 9.807 1.00 93.38 90 ASP A CA 1
ATOM 691 C C . ASP A 1 90 ? -19.351 -3.691 9.313 1.00 93.38 90 ASP A C 1
ATOM 693 O O . ASP A 1 90 ? -19.550 -4.598 8.492 1.00 93.38 90 ASP A O 1
ATOM 697 N N . GLY A 1 91 ? -18.154 -3.525 9.888 1.00 91.44 91 GLY A N 1
ATOM 698 C CA . GLY A 1 91 ? -16.978 -4.344 9.569 1.00 91.44 91 GLY A CA 1
ATOM 699 C C . GLY A 1 91 ? -16.140 -3.821 8.396 1.00 91.44 91 GLY A C 1
ATOM 700 O O . GLY A 1 91 ? -15.318 -4.567 7.845 1.00 91.44 91 GLY A O 1
ATOM 701 N N . CYS A 1 92 ? -16.353 -2.564 8.008 1.00 94.44 92 CYS A N 1
ATOM 702 C CA . CYS A 1 92 ? -15.601 -1.830 6.994 1.00 94.44 92 CYS A CA 1
ATOM 703 C C . CYS A 1 92 ? -14.756 -0.688 7.594 1.00 94.44 92 CYS A C 1
ATOM 705 O O . CYS A 1 92 ? -14.193 0.112 6.857 1.00 94.44 92 CYS A O 1
ATOM 707 N N . GLU A 1 93 ? -14.615 -0.623 8.923 1.00 92.31 93 GLU A N 1
ATOM 708 C CA . GLU A 1 93 ? -13.839 0.415 9.621 1.00 92.31 93 GLU A CA 1
ATOM 709 C C . GLU A 1 93 ? -12.326 0.251 9.452 1.00 92.31 93 GLU A C 1
ATOM 711 O O . GLU A 1 93 ? -11.577 1.214 9.604 1.00 92.31 93 GLU A O 1
ATOM 716 N N . ARG A 1 94 ? -11.869 -0.987 9.228 1.00 88.38 94 ARG A N 1
ATOM 717 C CA . ARG A 1 94 ? -10.452 -1.362 9.253 1.00 88.38 94 ARG A CA 1
ATOM 718 C C . ARG A 1 94 ? -10.084 -2.091 7.972 1.00 88.38 94 ARG A C 1
ATOM 720 O O . ARG A 1 94 ? -10.410 -3.268 7.810 1.00 88.38 94 ARG A O 1
ATOM 727 N N . ASP A 1 95 ? -9.408 -1.377 7.082 1.00 89.62 95 ASP A N 1
ATOM 728 C CA . ASP A 1 95 ? -8.842 -1.939 5.861 1.00 89.62 95 ASP A CA 1
ATOM 729 C C . ASP A 1 95 ? -7.732 -2.950 6.213 1.00 89.62 95 ASP A C 1
ATOM 731 O O . ASP A 1 95 ? -6.721 -2.557 6.803 1.00 89.62 95 ASP A O 1
ATOM 735 N N . PRO A 1 96 ? -7.866 -4.240 5.846 1.00 88.81 96 PRO A N 1
ATOM 736 C CA . PRO A 1 96 ? -6.866 -5.255 6.158 1.00 88.81 96 PRO A CA 1
ATOM 737 C C . PRO A 1 96 ? -5.487 -4.973 5.541 1.00 88.81 96 PRO A C 1
ATOM 739 O O . PRO A 1 96 ? -4.483 -5.410 6.106 1.00 88.81 96 PRO A O 1
ATOM 742 N N . LEU A 1 97 ? -5.411 -4.260 4.411 1.00 89.31 97 LEU A N 1
ATOM 743 C CA . LEU A 1 97 ? -4.144 -3.897 3.775 1.00 89.31 97 LEU A CA 1
ATOM 744 C C . LEU A 1 97 ? -3.434 -2.802 4.577 1.00 89.31 97 LEU A C 1
ATOM 746 O O . LEU A 1 97 ? -2.260 -2.950 4.918 1.00 89.31 97 LEU A O 1
ATOM 750 N N . THR A 1 98 ? -4.169 -1.753 4.952 1.00 86.75 98 THR A N 1
ATOM 751 C CA . THR A 1 98 ? -3.691 -0.676 5.835 1.00 86.75 98 THR A CA 1
ATOM 752 C C . THR A 1 98 ? -3.271 -1.220 7.201 1.00 86.75 98 THR A C 1
ATOM 754 O O . THR A 1 98 ? -2.194 -0.891 7.702 1.00 86.75 98 THR A O 1
ATOM 757 N N . GLU A 1 99 ? -4.080 -2.106 7.783 1.00 86.19 99 GLU A N 1
ATOM 758 C CA . GLU A 1 99 ? -3.788 -2.774 9.051 1.00 86.19 99 GLU A CA 1
ATOM 759 C C . GLU A 1 99 ? -2.478 -3.568 8.990 1.00 86.19 99 GLU A C 1
ATOM 761 O O . GLU A 1 99 ? -1.589 -3.394 9.825 1.00 86.19 99 GLU A O 1
ATOM 766 N N . ALA A 1 100 ? -2.310 -4.398 7.958 1.00 83.69 100 ALA A N 1
ATOM 767 C CA . ALA A 1 100 ? -1.081 -5.158 7.757 1.00 83.69 100 ALA A CA 1
ATOM 768 C C . ALA A 1 100 ? 0.140 -4.254 7.520 1.00 83.69 100 ALA A C 1
ATOM 770 O O . ALA A 1 100 ? 1.231 -4.530 8.032 1.00 83.69 100 ALA A O 1
ATOM 771 N N . ARG A 1 101 ? -0.045 -3.159 6.774 1.00 86.69 101 ARG A N 1
ATOM 772 C CA . ARG A 1 101 ? 1.020 -2.212 6.446 1.00 86.69 101 ARG A CA 1
ATOM 773 C C . ARG A 1 101 ? 1.547 -1.504 7.693 1.00 86.69 101 ARG A C 1
ATOM 775 O O . ARG A 1 101 ? 2.757 -1.482 7.879 1.00 86.69 101 ARG A O 1
ATOM 782 N N . TYR A 1 102 ? 0.672 -0.948 8.532 1.00 78.88 102 TYR A N 1
ATOM 783 C CA . TYR A 1 102 ? 1.072 -0.046 9.623 1.00 78.88 102 TYR A CA 1
ATOM 784 C C . TYR A 1 102 ? 1.072 -0.662 11.019 1.00 78.88 102 TYR A C 1
ATOM 786 O O . TYR A 1 102 ? 1.629 -0.045 11.921 1.00 78.88 102 TYR A O 1
ATOM 794 N N . PHE A 1 103 ? 0.465 -1.838 11.215 1.00 68.62 103 PHE A N 1
ATOM 795 C CA . PHE A 1 103 ? 0.349 -2.438 12.547 1.00 68.62 103 PHE A CA 1
ATOM 796 C C . PHE A 1 103 ? 1.059 -3.791 12.702 1.00 68.62 103 PHE A C 1
ATOM 798 O O . PHE A 1 103 ? 0.964 -4.443 13.748 1.00 68.62 103 PHE A O 1
ATOM 805 N N . SER A 1 104 ? 1.805 -4.227 11.683 1.00 63.62 104 SER A N 1
ATOM 806 C CA . SER A 1 104 ? 2.566 -5.483 11.725 1.00 63.62 104 SER A CA 1
ATOM 807 C C . SER A 1 104 ? 3.697 -5.471 12.768 1.00 63.62 104 SER A C 1
ATOM 809 O O . SER A 1 104 ? 4.032 -6.512 13.341 1.00 63.62 104 SER A O 1
ATOM 811 N N . ASP A 1 105 ? 4.237 -4.301 13.094 1.00 59.22 105 ASP A N 1
ATOM 812 C CA . ASP A 1 105 ? 5.277 -4.067 14.096 1.00 59.22 105 ASP A CA 1
ATOM 813 C C . ASP A 1 105 ? 4.790 -4.175 15.554 1.00 59.22 105 ASP A C 1
ATOM 815 O O . ASP A 1 105 ? 5.572 -4.574 16.420 1.00 59.22 105 ASP A O 1
ATOM 819 N N . PHE A 1 106 ? 3.505 -3.933 15.841 1.00 57.28 106 PHE A N 1
ATOM 820 C CA . PHE A 1 106 ? 2.951 -4.062 17.201 1.00 57.28 106 PHE A CA 1
ATOM 821 C C . PHE A 1 106 ? 2.915 -5.505 17.712 1.00 57.28 106 PHE A C 1
ATOM 823 O O . PHE A 1 106 ? 2.962 -5.739 18.921 1.00 57.28 106 PHE A O 1
ATOM 830 N N . THR A 1 107 ? 2.845 -6.487 16.811 1.00 61.06 107 THR A N 1
ATOM 831 C CA . THR A 1 107 ? 2.744 -7.906 17.193 1.00 61.06 107 THR A CA 1
ATOM 832 C C . THR A 1 107 ? 4.099 -8.533 17.530 1.00 61.06 107 THR A C 1
ATOM 834 O O . THR A 1 107 ? 4.176 -9.405 18.397 1.00 61.06 107 THR A O 1
ATOM 837 N N . ASN A 1 108 ? 5.183 -8.085 16.885 1.00 64.31 108 ASN A N 1
ATOM 838 C CA . ASN A 1 108 ? 6.550 -8.514 17.188 1.00 64.31 108 ASN A CA 1
ATOM 839 C C . ASN A 1 108 ? 7.567 -7.405 16.848 1.00 64.31 108 ASN A C 1
ATOM 841 O O . ASN A 1 108 ? 8.228 -7.452 15.801 1.00 64.31 108 ASN A O 1
ATOM 845 N N . PRO A 1 109 ? 7.725 -6.412 17.738 1.00 69.19 109 PRO A N 1
ATOM 846 C CA . PRO A 1 109 ? 8.523 -5.228 17.452 1.00 69.19 109 PRO A CA 1
ATOM 847 C C . PRO A 1 109 ? 10.006 -5.547 17.283 1.00 69.19 109 PRO A C 1
ATOM 849 O O . PRO A 1 109 ? 10.671 -4.886 16.498 1.00 69.19 109 PRO A O 1
ATOM 852 N N . GLU A 1 110 ? 10.557 -6.571 17.942 1.00 71.31 110 GLU A N 1
ATOM 853 C CA . GLU A 1 110 ? 11.969 -6.943 17.753 1.00 71.31 110 GLU A CA 1
ATOM 854 C C . GLU A 1 110 ? 12.252 -7.462 16.337 1.00 71.31 110 GLU A C 1
ATOM 856 O O . GLU A 1 110 ? 13.324 -7.216 15.781 1.00 71.31 110 GLU A O 1
ATOM 861 N N . ARG A 1 111 ? 11.277 -8.152 15.737 1.00 68.69 111 ARG A N 1
ATOM 862 C CA . ARG A 1 111 ? 11.399 -8.760 14.409 1.00 68.69 111 ARG A CA 1
ATOM 863 C C . ARG A 1 111 ? 11.024 -7.808 13.278 1.00 68.69 111 ARG A C 1
ATOM 865 O O . ARG A 1 111 ? 11.653 -7.849 12.220 1.00 68.69 111 ARG A O 1
ATOM 872 N N . TYR A 1 112 ? 10.018 -6.965 13.503 1.00 69.31 112 TYR A N 1
ATOM 873 C CA . TYR A 1 112 ? 9.351 -6.192 12.455 1.00 69.31 112 TYR A CA 1
ATOM 874 C C . TYR A 1 112 ? 9.491 -4.673 12.593 1.00 69.31 112 TYR A C 1
ATOM 876 O O . TYR A 1 112 ? 8.922 -3.961 11.781 1.00 69.31 112 TYR A O 1
ATOM 884 N N . ARG A 1 113 ? 10.324 -4.160 13.515 1.00 68.00 113 ARG A N 1
ATOM 885 C CA . ARG A 1 113 ? 10.544 -2.712 13.770 1.00 68.00 113 ARG A CA 1
ATOM 886 C C . ARG A 1 113 ? 10.806 -1.813 12.551 1.00 68.00 113 ARG A C 1
ATOM 888 O O . ARG A 1 113 ? 10.863 -0.598 12.692 1.00 68.00 113 ARG A O 1
ATOM 895 N N . ARG A 1 114 ? 11.157 -2.394 11.406 1.00 74.00 114 ARG A N 1
ATOM 896 C CA . ARG A 1 114 ? 11.499 -1.667 10.175 1.00 74.00 114 ARG A CA 1
ATOM 897 C C . ARG A 1 114 ? 10.613 -2.061 8.996 1.00 74.00 114 ARG A C 1
ATOM 899 O O . ARG A 1 114 ? 10.986 -1.781 7.865 1.00 74.00 114 ARG A O 1
ATOM 906 N N . TYR A 1 115 ? 9.513 -2.760 9.258 1.00 76.69 115 TYR A N 1
ATOM 907 C CA . TYR A 1 115 ? 8.396 -2.816 8.330 1.00 76.69 115 TYR A CA 1
ATOM 908 C C . TYR A 1 115 ? 7.403 -1.691 8.655 1.00 76.69 115 TYR A C 1
ATOM 910 O O . TYR A 1 115 ? 7.351 -1.264 9.809 1.00 76.69 115 TYR A O 1
ATOM 918 N N . PRO A 1 116 ? 6.643 -1.221 7.654 1.00 84.19 116 PRO A N 1
ATOM 919 C CA . PRO A 1 116 ? 6.801 -1.537 6.233 1.00 84.19 116 PRO A CA 1
ATOM 920 C C . PRO A 1 116 ? 8.119 -0.955 5.689 1.00 84.19 116 PRO A C 1
ATOM 922 O O . PRO A 1 116 ? 8.636 0.041 6.191 1.00 84.19 116 PRO A O 1
ATOM 925 N N . LEU A 1 117 ? 8.698 -1.599 4.673 1.00 87.31 117 LEU A N 1
ATOM 926 C CA . LEU A 1 117 ? 9.739 -0.961 3.872 1.00 87.31 117 LEU A CA 1
ATOM 927 C C . LEU A 1 117 ? 9.030 -0.024 2.903 1.00 87.31 117 LEU A C 1
ATOM 929 O O . LEU A 1 117 ? 8.398 -0.497 1.959 1.00 87.31 117 LEU A O 1
ATOM 933 N N . THR A 1 118 ? 9.120 1.276 3.157 1.00 88.94 118 THR A N 1
ATOM 934 C CA . THR A 1 118 ? 8.468 2.291 2.330 1.00 88.94 118 THR A CA 1
ATOM 935 C C . THR A 1 118 ? 9.496 3.014 1.471 1.00 88.94 118 THR A C 1
ATOM 937 O O . THR A 1 118 ? 10.477 3.548 1.988 1.00 88.94 118 THR A O 1
ATOM 940 N N . LEU A 1 119 ? 9.253 3.045 0.164 1.00 89.62 119 LEU A N 1
ATOM 941 C CA . LEU A 1 119 ? 9.955 3.886 -0.797 1.00 89.62 119 LEU A CA 1
ATOM 942 C C . LEU A 1 119 ? 8.959 4.912 -1.318 1.00 89.62 119 LEU A C 1
ATOM 944 O O . LEU A 1 119 ? 7.948 4.540 -1.909 1.00 89.62 119 LEU A O 1
ATOM 948 N N . LEU A 1 120 ? 9.248 6.187 -1.086 1.00 90.94 120 LEU A N 1
ATOM 949 C CA . LEU A 1 120 ? 8.497 7.299 -1.651 1.00 90.94 120 LEU A CA 1
ATOM 950 C C . LEU A 1 120 ? 9.409 8.007 -2.641 1.00 90.94 120 LEU A C 1
ATOM 952 O O . LEU A 1 120 ? 10.447 8.545 -2.255 1.00 90.94 120 LEU A O 1
ATOM 956 N N . MET A 1 121 ? 9.034 7.949 -3.910 1.00 91.88 121 MET A N 1
ATOM 957 C CA . MET A 1 121 ? 9.820 8.461 -5.020 1.00 91.88 121 MET A CA 1
ATOM 958 C C . MET A 1 121 ? 9.079 9.641 -5.634 1.00 91.88 121 MET A C 1
ATOM 960 O O . MET A 1 121 ? 7.969 9.482 -6.143 1.00 91.88 121 MET A O 1
ATOM 964 N N . PHE A 1 122 ? 9.717 10.804 -5.635 1.00 91.88 122 PHE A N 1
ATOM 965 C CA . PHE A 1 122 ? 9.173 12.048 -6.171 1.00 91.88 122 PHE A CA 1
ATOM 966 C C . PHE A 1 122 ? 9.978 12.533 -7.378 1.00 91.88 122 PHE A C 1
ATOM 968 O O . PHE A 1 122 ? 11.158 12.189 -7.496 1.00 91.88 122 PHE A O 1
ATOM 975 N N . PRO A 1 123 ? 9.371 13.324 -8.278 1.00 91.31 123 PRO A N 1
ATOM 976 C CA . PRO A 1 123 ? 10.109 14.009 -9.329 1.00 91.31 123 PRO A CA 1
ATOM 977 C C . PRO A 1 123 ? 11.267 14.839 -8.755 1.00 91.31 123 PRO A C 1
ATOM 979 O O . PRO A 1 123 ? 11.147 15.453 -7.697 1.00 91.31 123 PRO A O 1
ATOM 982 N N . VAL A 1 124 ? 12.406 14.867 -9.448 1.00 91.25 124 VAL A N 1
ATOM 983 C CA . VAL A 1 124 ? 13.603 15.613 -9.003 1.00 91.25 124 VAL A CA 1
ATOM 984 C C . VAL A 1 124 ? 13.383 17.123 -8.861 1.00 91.25 124 VAL A C 1
ATOM 986 O O . VAL A 1 124 ? 14.157 17.785 -8.172 1.00 91.25 124 VAL A O 1
ATOM 989 N N . ASP A 1 125 ? 12.377 17.669 -9.538 1.00 91.31 125 ASP A N 1
ATOM 990 C CA . ASP A 1 125 ? 11.967 19.070 -9.494 1.00 91.31 125 ASP A CA 1
ATOM 991 C C . ASP A 1 125 ? 10.968 19.388 -8.371 1.00 91.31 125 ASP A C 1
ATOM 993 O O . ASP A 1 125 ? 10.851 20.556 -8.004 1.00 91.31 125 ASP A O 1
ATOM 997 N N . ASP A 1 126 ? 10.348 18.376 -7.757 1.00 90.31 126 ASP A N 1
ATOM 998 C CA . ASP A 1 126 ? 9.512 18.513 -6.557 1.00 90.31 126 ASP A CA 1
ATOM 999 C C . ASP A 1 126 ? 9.783 17.383 -5.541 1.00 90.31 126 ASP A C 1
ATOM 1001 O O . ASP A 1 126 ? 8.911 16.567 -5.235 1.00 90.31 126 ASP A O 1
ATOM 1005 N N . PRO A 1 127 ? 11.003 17.307 -4.975 1.00 90.50 127 PRO A N 1
ATOM 1006 C CA . PRO A 1 127 ? 11.374 16.234 -4.051 1.00 90.50 127 PRO A CA 1
ATOM 1007 C C . PRO A 1 127 ? 10.583 16.276 -2.731 1.00 90.50 127 PRO A C 1
ATOM 1009 O O . PRO A 1 127 ? 10.567 15.290 -1.996 1.00 90.50 127 PRO A O 1
ATOM 1012 N N . GLY A 1 128 ? 9.955 17.415 -2.417 1.00 88.25 128 GLY A N 1
ATOM 1013 C CA . GLY A 1 128 ? 9.120 17.614 -1.234 1.00 88.25 128 GLY A CA 1
ATOM 1014 C C . GLY A 1 128 ? 7.641 17.276 -1.439 1.00 88.25 128 GLY A C 1
ATOM 1015 O O . GLY A 1 128 ? 6.913 17.268 -0.451 1.00 88.25 128 GLY A O 1
ATOM 1016 N N . GLY A 1 129 ? 7.200 16.993 -2.670 1.00 87.44 129 GLY A N 1
ATOM 1017 C CA . GLY A 1 129 ? 5.808 16.642 -2.956 1.00 87.44 129 GLY A CA 1
ATOM 1018 C C . GLY A 1 129 ? 4.815 17.771 -2.700 1.00 87.44 129 GLY A C 1
ATOM 1019 O O . GLY A 1 129 ? 3.757 17.531 -2.128 1.00 87.44 129 GLY A O 1
ATOM 1020 N N . ASN A 1 130 ? 5.183 19.000 -3.049 1.00 86.38 130 ASN A N 1
ATOM 1021 C CA . ASN A 1 130 ? 4.391 20.193 -2.766 1.00 86.38 130 ASN A CA 1
ATOM 1022 C C . ASN A 1 130 ? 3.361 20.515 -3.854 1.00 86.38 130 ASN A C 1
ATOM 1024 O O . ASN A 1 130 ? 2.505 21.375 -3.640 1.00 86.38 130 ASN A O 1
ATOM 1028 N N . GLU A 1 131 ? 3.460 19.897 -5.032 1.00 82.94 131 GLU A N 1
ATOM 1029 C CA . GLU A 1 131 ? 2.459 20.061 -6.086 1.00 82.94 131 GLU A CA 1
ATOM 1030 C C . GLU A 1 131 ? 1.176 19.269 -5.765 1.00 82.94 131 GLU A C 1
ATOM 1032 O O . GLU A 1 131 ? 1.246 18.122 -5.327 1.00 82.94 131 GLU A O 1
ATOM 1037 N N . GLU A 1 132 ? -0.005 19.859 -6.015 1.00 61.41 132 GLU A N 1
ATOM 1038 C CA . GLU A 1 132 ? -1.319 19.239 -5.730 1.00 61.41 132 GLU A CA 1
ATOM 1039 C C . GLU A 1 132 ? -1.502 17.877 -6.430 1.00 61.41 132 GLU A C 1
ATOM 1041 O O . GLU A 1 132 ? -2.098 16.965 -5.865 1.00 61.41 132 GLU A O 1
ATOM 1046 N N . ASP A 1 133 ? -0.902 17.706 -7.611 1.00 63.47 133 ASP A N 1
ATOM 1047 C CA . ASP A 1 133 ? -0.924 16.465 -8.397 1.00 63.47 133 ASP A CA 1
ATOM 1048 C C . ASP A 1 133 ? 0.347 15.630 -8.189 1.00 63.47 133 ASP A C 1
ATOM 1050 O O . ASP A 1 133 ? 0.879 15.075 -9.159 1.00 63.47 133 ASP A O 1
ATOM 1054 N N . SER A 1 134 ? 0.906 15.609 -6.970 1.00 61.78 134 SER A N 1
ATOM 1055 C CA . SER A 1 134 ? 2.238 15.050 -6.727 1.00 61.78 134 SER A CA 1
ATOM 1056 C C . SER A 1 134 ? 2.395 13.686 -7.412 1.00 61.78 134 SER A C 1
ATOM 1058 O O . SER A 1 134 ? 1.742 12.689 -7.094 1.00 61.78 134 SER A O 1
ATOM 1060 N N . ARG A 1 135 ? 3.238 13.665 -8.452 1.00 79.19 135 ARG A N 1
ATOM 1061 C CA . ARG A 1 135 ? 3.369 12.540 -9.388 1.00 79.19 135 ARG A CA 1
ATOM 1062 C C . ARG A 1 135 ? 4.239 11.447 -8.781 1.00 79.19 135 ARG A C 1
ATOM 1064 O O . ARG A 1 135 ? 5.144 10.949 -9.448 1.00 79.19 135 ARG A O 1
ATOM 1071 N N . ALA A 1 136 ? 4.019 11.121 -7.517 1.00 87.94 136 ALA A N 1
ATOM 1072 C CA . ALA A 1 136 ? 4.864 10.232 -6.750 1.00 87.94 136 ALA A CA 1
ATOM 1073 C C . ALA A 1 136 ? 4.596 8.765 -7.089 1.00 87.94 136 ALA A C 1
ATOM 1075 O O . ALA A 1 136 ? 3.456 8.349 -7.288 1.00 87.94 136 ALA A O 1
ATOM 1076 N N . PHE A 1 137 ? 5.661 7.970 -7.085 1.00 90.94 137 PHE A N 1
ATOM 1077 C CA . PHE A 1 137 ? 5.541 6.526 -6.930 1.00 90.94 137 PHE A CA 1
ATOM 1078 C C . PHE A 1 137 ? 5.725 6.204 -5.454 1.00 90.94 137 PHE A C 1
ATOM 1080 O O . PHE A 1 137 ? 6.698 6.646 -4.838 1.00 90.94 137 PHE A O 1
ATOM 1087 N N . GLY A 1 138 ? 4.837 5.395 -4.895 1.00 91.56 138 GLY A N 1
ATOM 1088 C CA . GLY A 1 138 ? 5.036 4.828 -3.571 1.00 91.56 138 GLY A CA 1
ATOM 1089 C C . GLY A 1 138 ? 5.064 3.319 -3.638 1.00 91.56 138 GLY A C 1
ATOM 1090 O O . GLY A 1 138 ? 4.262 2.709 -4.330 1.00 91.56 138 GLY A O 1
ATOM 1091 N N . VAL A 1 139 ? 5.997 2.714 -2.912 1.00 92.62 139 VAL A N 1
ATOM 1092 C CA . VAL A 1 139 ? 6.105 1.265 -2.745 1.00 92.62 139 VAL A CA 1
ATOM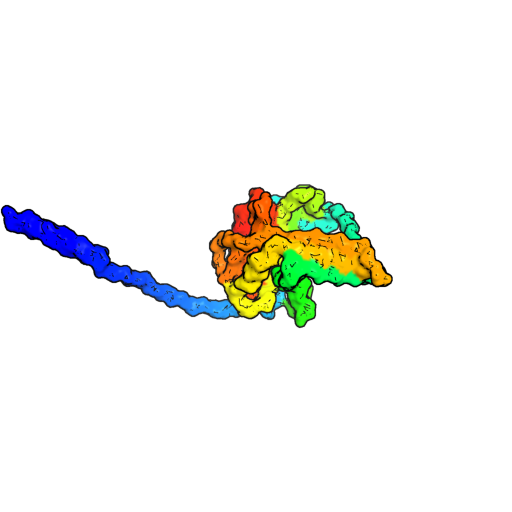 1093 C C . VAL A 1 139 ? 6.152 0.977 -1.255 1.00 92.62 139 VAL A C 1
ATOM 1095 O O . VAL A 1 139 ? 7.005 1.507 -0.547 1.00 92.62 139 VAL A O 1
ATOM 1098 N N . SER A 1 140 ? 5.273 0.106 -0.781 1.00 93.31 140 SER A N 1
ATOM 1099 C CA . SER A 1 140 ? 5.291 -0.455 0.564 1.00 93.31 140 SER A CA 1
ATOM 1100 C C . SER A 1 140 ? 5.470 -1.964 0.478 1.00 93.31 140 SER A C 1
ATOM 1102 O O . SER A 1 140 ? 4.735 -2.649 -0.229 1.00 93.31 140 SER A O 1
ATOM 1104 N N . ILE A 1 141 ? 6.453 -2.496 1.202 1.00 92.31 141 ILE A N 1
ATOM 1105 C CA . ILE A 1 141 ? 6.703 -3.937 1.288 1.00 92.31 141 ILE A CA 1
ATOM 1106 C C . ILE A 1 141 ? 6.574 -4.368 2.744 1.00 92.31 141 ILE A C 1
ATOM 1108 O O . ILE A 1 141 ? 7.283 -3.842 3.605 1.00 92.31 141 ILE A O 1
ATOM 1112 N N . PHE A 1 142 ? 5.688 -5.317 3.032 1.00 91.12 142 PHE A N 1
ATOM 1113 C CA . PHE A 1 142 ? 5.386 -5.736 4.402 1.00 91.12 142 PHE A CA 1
ATOM 1114 C C . PHE A 1 142 ? 4.904 -7.192 4.488 1.00 91.12 142 PHE A C 1
ATOM 1116 O O . PHE A 1 142 ? 4.462 -7.762 3.492 1.00 91.12 142 PHE A O 1
ATOM 1123 N N . PRO A 1 143 ? 5.010 -7.842 5.659 1.00 88.38 143 PRO A N 1
ATOM 1124 C CA . PRO A 1 143 ? 4.499 -9.193 5.864 1.00 88.38 143 PRO A CA 1
ATOM 1125 C C . PRO A 1 143 ? 2.989 -9.291 5.621 1.00 88.38 143 PRO A C 1
ATOM 1127 O O . PRO A 1 143 ? 2.226 -8.459 6.106 1.00 88.38 143 PRO A O 1
ATOM 1130 N N . SER A 1 144 ? 2.551 -10.340 4.920 1.00 87.56 144 SER A N 1
ATOM 1131 C CA . SER A 1 144 ? 1.128 -10.685 4.853 1.00 87.56 144 SER A CA 1
ATOM 1132 C C . SER A 1 144 ? 0.600 -11.006 6.257 1.00 87.56 144 SER A C 1
ATOM 1134 O O . SER A 1 144 ? 1.278 -11.727 6.997 1.00 87.56 144 SER A O 1
ATOM 1136 N N . PRO A 1 145 ? -0.608 -10.549 6.632 1.00 74.75 145 PRO A N 1
ATOM 1137 C CA . PRO A 1 145 ? -1.214 -10.921 7.907 1.00 74.75 145 PRO A CA 1
ATOM 1138 C C . PRO A 1 145 ? -1.630 -12.402 7.939 1.00 74.75 145 PRO A C 1
ATOM 1140 O O . PRO A 1 145 ? -1.835 -12.963 9.013 1.00 74.75 145 PRO A O 1
ATOM 1143 N N . THR A 1 146 ? -1.726 -13.061 6.780 1.00 72.88 146 THR A N 1
ATOM 1144 C CA . THR A 1 146 ? -2.117 -14.470 6.657 1.00 72.88 146 THR A CA 1
ATOM 1145 C C . THR A 1 146 ? -0.929 -15.354 6.253 1.00 72.88 146 THR A C 1
ATOM 1147 O O . THR A 1 146 ? 0.005 -14.920 5.579 1.00 72.88 146 THR A O 1
ATOM 1150 N N . GLU A 1 147 ? -0.950 -16.626 6.668 1.00 68.56 147 GLU A N 1
ATOM 1151 C CA . GLU A 1 147 ? 0.029 -17.671 6.281 1.00 68.56 147 GLU A CA 1
ATOM 1152 C C . GLU A 1 147 ? -0.093 -18.109 4.807 1.00 68.56 147 GLU A C 1
ATOM 1154 O O . GLU A 1 147 ? 0.684 -18.935 4.329 1.00 68.56 147 GLU A O 1
ATOM 1159 N N . GLY A 1 148 ? -1.124 -17.630 4.107 1.00 68.69 148 GLY A N 1
ATOM 1160 C CA . GLY A 1 148 ? -1.510 -18.116 2.791 1.00 68.69 148 GLY A CA 1
ATOM 1161 C C . GLY A 1 148 ? -0.706 -17.517 1.640 1.00 68.69 148 GLY A C 1
ATOM 1162 O O . GLY A 1 148 ? 0.009 -16.527 1.774 1.00 68.69 148 GLY A O 1
ATOM 1163 N N . THR A 1 149 ? -0.887 -18.114 0.465 1.00 77.69 149 THR A N 1
ATOM 1164 C CA . THR A 1 149 ? -0.441 -17.580 -0.831 1.00 77.69 149 THR A CA 1
ATOM 1165 C C . THR A 1 149 ? -1.589 -16.887 -1.569 1.00 77.69 149 THR A C 1
ATOM 1167 O O . THR A 1 149 ? -1.616 -16.906 -2.794 1.00 77.69 149 THR A O 1
ATOM 1170 N N . SER A 1 150 ? -2.578 -16.363 -0.841 1.00 87.19 150 SER A N 1
ATOM 1171 C CA . SER A 1 150 ? -3.783 -15.762 -1.414 1.00 87.19 150 SER A CA 1
ATOM 1172 C C . SER A 1 150 ? -4.120 -14.439 -0.730 1.00 87.19 150 SER A C 1
ATOM 1174 O O . SER A 1 150 ? -3.949 -14.284 0.480 1.00 87.19 150 SER A O 1
ATOM 1176 N N . LEU A 1 151 ? -4.635 -13.512 -1.532 1.00 90.94 151 LEU A N 1
ATOM 1177 C CA . LEU A 1 151 ? -5.192 -12.218 -1.154 1.00 90.94 151 LEU A CA 1
ATOM 1178 C C . LEU A 1 151 ? -6.733 -12.239 -1.156 1.00 90.94 151 LEU A C 1
ATOM 1180 O O . LEU A 1 151 ? -7.369 -11.187 -1.186 1.00 90.94 151 LEU A O 1
ATOM 1184 N N . ASP A 1 152 ? -7.362 -13.419 -1.127 1.00 91.38 152 ASP A N 1
ATOM 1185 C CA . ASP A 1 152 ? -8.823 -13.559 -1.217 1.00 91.38 152 ASP A CA 1
ATOM 1186 C C . ASP A 1 152 ? -9.576 -12.843 -0.097 1.00 91.38 152 ASP A C 1
ATOM 1188 O O . ASP A 1 152 ? -10.595 -12.213 -0.367 1.00 91.38 152 ASP A O 1
ATOM 1192 N N . GLU A 1 153 ? -9.080 -12.894 1.141 1.00 89.12 153 GLU A N 1
ATOM 1193 C CA . GLU A 1 153 ? -9.705 -12.190 2.270 1.00 89.12 153 GLU A CA 1
ATOM 1194 C C . GLU A 1 153 ? -9.668 -10.670 2.073 1.00 89.12 153 GLU A C 1
ATOM 1196 O O . GLU A 1 153 ? -10.664 -9.989 2.322 1.00 89.12 153 GLU A O 1
ATOM 1201 N N . VAL A 1 154 ? -8.556 -10.152 1.539 1.00 91.44 154 VAL A N 1
ATOM 1202 C CA . VAL A 1 154 ? -8.385 -8.731 1.207 1.00 91.44 154 VAL A CA 1
ATOM 1203 C C . VAL A 1 154 ? -9.342 -8.340 0.079 1.00 91.44 154 VAL A C 1
ATOM 1205 O O . VAL A 1 154 ? -10.118 -7.397 0.223 1.00 91.44 154 VAL A O 1
ATOM 1208 N N . ARG A 1 155 ? -9.385 -9.113 -1.015 1.00 92.25 155 ARG A N 1
ATOM 1209 C CA . ARG A 1 155 ? -10.325 -8.869 -2.121 1.00 92.25 155 ARG A CA 1
ATOM 1210 C C . ARG A 1 155 ? -11.782 -8.945 -1.679 1.00 92.25 155 ARG A C 1
ATOM 1212 O O . ARG A 1 155 ? -12.602 -8.150 -2.129 1.00 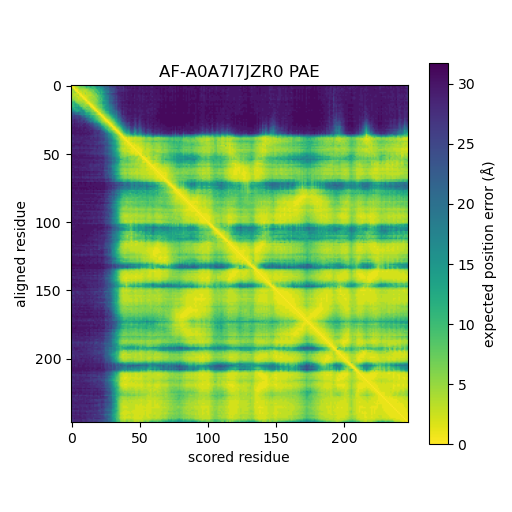92.25 155 ARG A O 1
ATOM 1219 N N . ALA A 1 156 ? -12.125 -9.913 -0.833 1.00 92.62 156 ALA A N 1
ATOM 1220 C CA . ALA A 1 156 ? -13.474 -10.067 -0.304 1.00 92.62 156 ALA A CA 1
ATOM 1221 C C . ALA A 1 156 ? -13.868 -8.883 0.586 1.00 92.62 156 ALA A C 1
ATOM 1223 O O . ALA A 1 156 ? -15.025 -8.465 0.548 1.00 92.62 156 ALA A O 1
ATOM 1224 N N . TRP A 1 157 ? -12.920 -8.330 1.350 1.00 93.50 157 TRP A N 1
ATOM 1225 C CA . TRP A 1 157 ? -13.133 -7.110 2.118 1.00 93.50 157 TRP A CA 1
ATOM 1226 C C . TRP A 1 157 ? -13.436 -5.924 1.196 1.00 93.50 157 TRP A C 1
ATOM 1228 O O . TRP A 1 157 ? -14.521 -5.364 1.315 1.00 93.50 157 TRP A O 1
ATOM 1238 N N . TYR A 1 158 ? -12.580 -5.620 0.211 1.00 93.19 158 TYR A N 1
ATOM 1239 C CA . TYR A 1 158 ? -12.818 -4.496 -0.711 1.00 93.19 158 TYR A CA 1
ATOM 1240 C C . TYR A 1 158 ? -14.117 -4.655 -1.507 1.00 93.19 158 TYR A C 1
ATOM 1242 O O . TYR A 1 158 ? -14.881 -3.710 -1.634 1.00 93.19 158 TYR A O 1
ATOM 1250 N N . ARG A 1 159 ? -14.445 -5.865 -1.979 1.00 93.19 159 ARG A N 1
ATOM 1251 C CA . ARG A 1 159 ? -15.719 -6.110 -2.681 1.00 93.19 159 ARG A CA 1
ATOM 1252 C C . ARG A 1 159 ? -16.946 -5.903 -1.796 1.00 93.19 159 ARG A C 1
ATOM 1254 O O . ARG A 1 159 ? -17.975 -5.463 -2.293 1.00 93.19 159 ARG A O 1
ATOM 1261 N N . ARG A 1 160 ? -16.870 -6.266 -0.512 1.00 94.19 160 ARG A N 1
ATOM 1262 C CA . ARG A 1 160 ? -17.971 -6.079 0.447 1.00 94.19 160 ARG A CA 1
ATOM 1263 C C . ARG A 1 160 ? -18.096 -4.619 0.884 1.00 94.19 160 ARG A C 1
ATOM 1265 O O . ARG A 1 160 ? -19.209 -4.161 1.103 1.00 94.19 160 ARG A O 1
ATOM 1272 N N . CYS A 1 161 ? -16.963 -3.945 1.048 1.00 94.94 161 CYS A N 1
ATOM 1273 C CA . CYS A 1 161 ? -16.863 -2.599 1.600 1.00 94.94 161 CYS A CA 1
ATOM 1274 C C . CYS A 1 161 ? -16.794 -1.499 0.532 1.00 94.94 161 CYS A C 1
ATOM 1276 O O . CYS A 1 161 ? -16.626 -0.339 0.892 1.00 94.94 161 CYS A O 1
ATOM 1278 N N . ALA A 1 162 ? -16.931 -1.835 -0.752 1.00 92.25 162 ALA A N 1
ATOM 1279 C CA . ALA A 1 162 ? -17.063 -0.852 -1.820 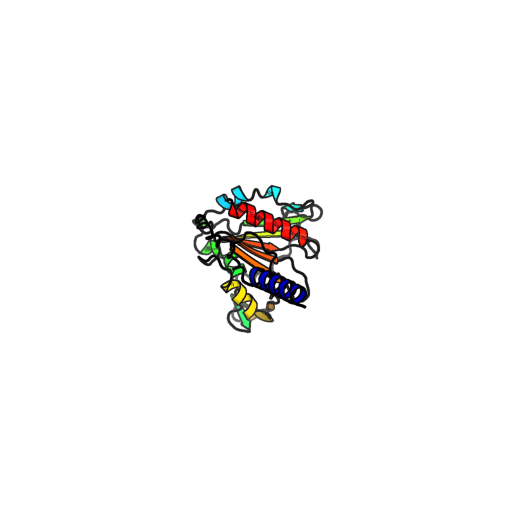1.00 92.25 162 ALA A CA 1
ATOM 1280 C C . ALA A 1 162 ? -18.319 0.007 -1.593 1.00 92.25 162 ALA A C 1
ATOM 1282 O O . ALA A 1 162 ? -19.416 -0.524 -1.397 1.00 92.25 162 ALA A O 1
ATOM 1283 N N . GLY A 1 163 ? -18.146 1.327 -1.586 1.00 91.81 163 GLY A N 1
ATOM 1284 C CA . GLY A 1 163 ? -19.189 2.300 -1.262 1.00 91.81 163 GLY A CA 1
ATOM 1285 C C . GLY A 1 163 ? -19.532 2.392 0.230 1.00 91.81 163 GLY A C 1
ATOM 1286 O O . GLY A 1 163 ? -20.490 3.080 0.584 1.00 91.81 163 GLY A O 1
ATOM 1287 N N . ALA A 1 164 ? -18.794 1.707 1.114 1.00 94.69 164 ALA A N 1
ATOM 1288 C CA . ALA A 1 164 ? -19.025 1.803 2.552 1.00 94.69 164 ALA A CA 1
ATOM 1289 C C . ALA A 1 164 ? -18.668 3.202 3.060 1.00 94.69 164 ALA A C 1
ATOM 1291 O O . ALA A 1 164 ? -17.633 3.757 2.691 1.00 94.69 164 ALA A O 1
ATOM 1292 N N . VAL A 1 165 ? -19.494 3.749 3.949 1.00 96.50 165 VAL A N 1
ATOM 1293 C CA . VAL A 1 165 ? -19.239 5.048 4.578 1.00 96.50 165 VAL A CA 1
ATOM 1294 C C . VAL A 1 165 ? -18.583 4.815 5.927 1.00 96.50 165 VAL A C 1
ATOM 1296 O O . VAL A 1 165 ? -19.195 4.256 6.835 1.00 96.50 165 VAL A O 1
ATOM 1299 N N . VAL A 1 166 ? -17.345 5.270 6.077 1.00 95.00 166 VAL A N 1
ATOM 1300 C CA . VAL A 1 166 ? -16.585 5.192 7.324 1.00 95.00 166 VAL A CA 1
ATOM 1301 C C . VAL A 1 166 ? -16.618 6.553 8.001 1.00 95.00 166 VAL A C 1
ATOM 1303 O O . VAL A 1 166 ? -16.246 7.567 7.414 1.00 95.00 166 VAL A O 1
ATOM 1306 N N . THR A 1 167 ? -17.071 6.583 9.250 1.00 95.69 167 THR A N 1
ATOM 1307 C CA . THR A 1 167 ? -17.237 7.803 10.040 1.00 95.69 167 THR A CA 1
ATOM 1308 C C . THR A 1 167 ? -16.306 7.791 11.239 1.00 95.69 167 THR A C 1
ATOM 1310 O O . THR A 1 167 ? -16.399 6.915 12.095 1.00 95.69 167 THR A O 1
ATOM 1313 N N . THR A 1 168 ? -15.455 8.809 11.331 1.00 94.19 168 THR A N 1
ATOM 1314 C CA . THR A 1 168 ? -14.600 9.074 12.489 1.00 94.19 168 THR A CA 1
ATOM 1315 C C . THR A 1 168 ? -15.225 10.179 13.331 1.00 94.19 168 THR A C 1
ATOM 1317 O O . THR A 1 168 ? -15.490 11.279 12.841 1.00 94.19 168 THR A O 1
ATOM 1320 N N . THR A 1 169 ? -15.442 9.893 14.610 1.00 93.88 169 THR A N 1
ATOM 1321 C CA . THR A 1 169 ? -15.950 10.834 15.610 1.00 93.88 169 THR A CA 1
ATOM 1322 C C . THR A 1 169 ? -14.867 11.089 16.648 1.00 93.88 169 THR A C 1
ATOM 1324 O O . THR A 1 169 ? -14.370 10.156 17.274 1.00 93.88 169 THR A O 1
ATOM 1327 N N . VAL A 1 170 ? -14.515 12.359 16.835 1.00 92.81 170 VAL A N 1
ATOM 1328 C CA . VAL A 1 170 ? -13.530 12.816 17.819 1.00 92.81 170 VAL A CA 1
ATOM 1329 C C . VAL A 1 170 ? -14.278 13.376 19.019 1.00 92.81 170 VAL A C 1
ATOM 1331 O O . VAL A 1 170 ? -15.046 14.333 18.884 1.00 92.81 170 VAL A O 1
ATOM 1334 N N . VAL A 1 171 ? -14.071 12.785 20.193 1.00 92.50 171 VAL A N 1
ATOM 1335 C CA . VAL A 1 171 ? -14.761 13.138 21.438 1.00 92.50 171 VAL A CA 1
ATOM 1336 C C . VAL A 1 171 ? -13.745 13.581 22.482 1.00 92.50 171 VAL A C 1
ATOM 1338 O O . VAL A 1 171 ? -12.752 12.907 22.710 1.00 92.50 171 VAL A O 1
ATOM 1341 N N . LYS A 1 172 ? -13.997 14.690 23.179 1.00 92.31 172 LYS A N 1
ATOM 1342 C CA . LYS A 1 172 ? -13.170 15.134 24.310 1.00 92.31 172 LYS A CA 1
ATOM 1343 C C . LYS A 1 172 ? -14.058 15.621 25.438 1.00 92.31 172 LYS A C 1
ATOM 1345 O O . LYS A 1 172 ? -14.991 16.389 25.215 1.00 92.31 172 LYS A O 1
ATOM 1350 N N . ASN A 1 173 ? -13.794 15.157 26.659 1.00 91.44 173 ASN A N 1
ATOM 1351 C CA . ASN A 1 173 ? -14.595 15.487 27.846 1.00 91.44 173 ASN A CA 1
ATOM 1352 C C . ASN A 1 173 ? -16.110 15.228 27.664 1.00 91.44 173 ASN A C 1
ATOM 1354 O O . ASN A 1 173 ? -16.943 15.985 28.162 1.00 91.44 173 ASN A O 1
ATOM 1358 N N . GLY A 1 174 ? -16.473 14.176 26.921 1.00 86.81 174 GLY A N 1
ATOM 1359 C CA . GLY A 1 174 ? -17.867 13.819 26.632 1.00 86.81 174 GLY A CA 1
ATOM 1360 C C . GLY A 1 174 ? -18.568 14.692 25.581 1.00 86.81 174 GLY A C 1
ATOM 1361 O O . GLY A 1 174 ? -19.772 14.540 25.391 1.00 86.81 174 GLY A O 1
ATOM 1362 N N . GLN A 1 175 ? -17.850 15.590 24.897 1.00 90.06 175 GLN A N 1
ATOM 1363 C CA . GLN A 1 175 ? -18.372 16.393 23.788 1.00 90.06 175 GLN A CA 1
ATOM 1364 C C . GLN A 1 175 ? -17.774 15.940 22.458 1.00 90.06 175 GLN A C 1
ATOM 1366 O O . GLN A 1 175 ? -16.573 15.694 22.371 1.00 90.06 175 GLN A O 1
ATOM 1371 N N . VAL A 1 176 ? -18.604 15.871 21.417 1.00 90.88 176 VAL A N 1
ATOM 1372 C CA . VAL A 1 176 ? -18.137 15.655 20.042 1.00 90.88 176 VAL A CA 1
ATOM 1373 C C . VAL A 1 176 ? -17.468 16.940 19.556 1.00 90.88 176 VAL A C 1
ATOM 1375 O O . VAL A 1 176 ? -18.122 17.976 19.458 1.00 90.88 176 VAL A O 1
ATOM 1378 N N . LEU A 1 177 ? -16.169 16.869 19.268 1.00 90.31 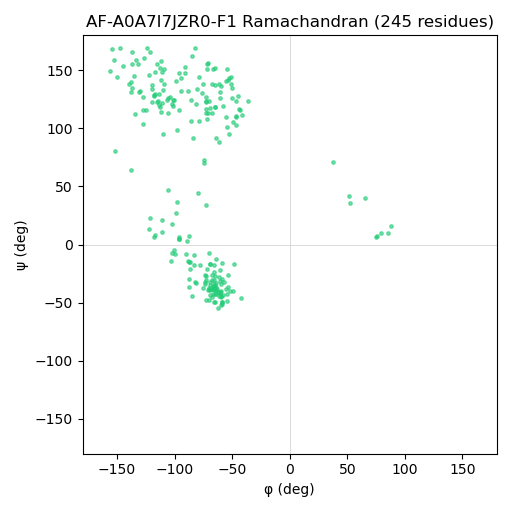177 LEU A N 1
ATOM 1379 C CA . LEU A 1 177 ? -15.385 17.975 18.718 1.00 90.31 177 LEU A CA 1
ATOM 1380 C C . LEU A 1 177 ? -15.508 18.044 17.197 1.00 90.31 177 LEU A C 1
ATOM 1382 O O . LEU A 1 177 ? -15.675 19.118 16.624 1.00 90.31 177 LEU A O 1
ATOM 1386 N N . ARG A 1 178 ? -15.411 16.882 16.547 1.00 91.25 178 ARG A N 1
ATOM 1387 C CA . ARG A 1 178 ? -15.398 16.752 15.092 1.00 91.25 178 ARG A CA 1
ATOM 1388 C C . ARG A 1 178 ? -16.004 15.419 14.688 1.00 91.25 178 ARG A C 1
ATOM 1390 O O . ARG A 1 178 ? -15.794 14.406 15.350 1.00 91.25 178 ARG A O 1
ATOM 1397 N N . GLN A 1 179 ? -16.719 15.433 13.574 1.00 92.62 179 GLN A N 1
ATOM 1398 C CA . GLN A 1 179 ? -17.163 14.237 12.881 1.00 92.62 179 GLN A CA 1
ATOM 1399 C C . GLN A 1 179 ? -16.783 14.386 11.411 1.00 92.62 179 GLN A C 1
ATOM 1401 O O . GLN A 1 179 ? -17.003 15.442 10.817 1.00 92.62 179 GLN A O 1
ATOM 1406 N N . SER A 1 180 ? -16.174 13.357 10.843 1.00 93.06 180 SER A N 1
ATOM 1407 C CA . SER A 1 180 ? -15.810 13.312 9.430 1.00 93.06 180 SER A CA 1
ATOM 1408 C C . SER A 1 180 ? -16.133 11.942 8.874 1.00 93.06 180 SER A C 1
ATOM 1410 O O . SER A 1 180 ? -15.860 10.939 9.532 1.00 93.06 180 SER A O 1
ATOM 1412 N N . SER A 1 181 ? -16.655 11.909 7.656 1.00 94.19 181 SER A N 1
ATOM 1413 C CA . SER A 1 181 ? -16.946 10.669 6.951 1.00 94.19 181 SER A CA 1
ATOM 1414 C C . SER A 1 181 ? -16.193 10.645 5.630 1.00 94.19 181 SER A C 1
ATOM 1416 O O . SER A 1 181 ? -16.010 11.689 5.004 1.00 94.19 181 SER A O 1
ATOM 1418 N N . HIS A 1 182 ? -15.765 9.460 5.223 1.00 91.50 182 HIS A N 1
ATOM 1419 C CA . HIS A 1 182 ? -15.251 9.190 3.887 1.00 91.50 182 HIS A CA 1
ATOM 1420 C C . HIS A 1 182 ? -15.917 7.929 3.345 1.00 91.50 182 HIS A C 1
ATOM 1422 O O . HIS A 1 182 ? -16.385 7.088 4.117 1.00 91.50 182 HIS A O 1
ATOM 1428 N N . THR A 1 183 ? -15.966 7.814 2.025 1.00 92.88 183 THR A N 1
ATOM 1429 C CA . THR A 1 183 ? -16.456 6.615 1.351 1.00 92.88 183 THR A CA 1
ATOM 1430 C C . THR A 1 183 ? -15.264 5.771 0.925 1.00 92.88 183 THR A C 1
ATOM 1432 O O . THR A 1 183 ? -14.230 6.298 0.518 1.00 92.88 183 THR A O 1
ATOM 1435 N N . ASN A 1 184 ? -15.381 4.454 1.056 1.00 90.12 184 ASN A N 1
ATOM 1436 C CA . ASN A 1 184 ? -14.424 3.534 0.465 1.00 90.12 184 ASN A CA 1
ATOM 1437 C C . ASN A 1 184 ? -14.796 3.275 -1.000 1.00 90.12 184 ASN A C 1
ATOM 1439 O O . ASN A 1 184 ? -15.566 2.363 -1.300 1.00 90.12 184 ASN A O 1
ATOM 1443 N N . ASP A 1 185 ? -14.238 4.077 -1.900 1.00 87.88 185 ASP A N 1
ATOM 1444 C CA . ASP A 1 185 ? -14.525 4.003 -3.339 1.00 87.88 185 ASP A CA 1
ATOM 1445 C C . ASP A 1 185 ? -13.599 3.029 -4.090 1.00 87.88 185 ASP A C 1
ATOM 1447 O O . ASP A 1 185 ? -13.681 2.894 -5.311 1.00 87.88 185 ASP A O 1
ATOM 1451 N N . ALA A 1 186 ? -12.715 2.329 -3.371 1.00 88.00 186 ALA A N 1
ATOM 1452 C CA . ALA A 1 186 ? -11.775 1.397 -3.971 1.00 88.00 186 ALA A CA 1
ATOM 1453 C C . ALA A 1 186 ? -12.480 0.116 -4.448 1.00 88.00 186 ALA A C 1
ATOM 1455 O O . ALA A 1 186 ? -13.082 -0.627 -3.667 1.00 88.00 186 ALA A O 1
ATOM 1456 N N . VAL A 1 187 ? -12.337 -0.192 -5.736 1.00 88.31 187 VAL A N 1
ATOM 1457 C CA . VAL A 1 187 ? -12.834 -1.416 -6.367 1.00 88.31 187 VAL A CA 1
ATOM 1458 C C . VAL A 1 187 ? -11.686 -2.325 -6.792 1.00 88.31 187 VAL A C 1
ATOM 1460 O O . VAL A 1 187 ? -10.650 -1.882 -7.276 1.00 88.31 187 VAL A O 1
ATOM 1463 N N . VAL A 1 188 ? -11.880 -3.634 -6.624 1.00 90.88 188 VAL A N 1
ATOM 1464 C CA . VAL A 1 188 ? -10.890 -4.645 -7.021 1.00 90.88 188 VAL A CA 1
ATOM 1465 C C . VAL A 1 188 ? -11.011 -4.929 -8.511 1.00 90.88 188 VAL A C 1
ATOM 1467 O O . VAL A 1 188 ? -12.039 -5.444 -8.960 1.00 90.88 188 VAL A O 1
ATOM 1470 N N . VAL A 1 189 ? -9.927 -4.704 -9.244 1.00 89.38 189 VAL A N 1
ATOM 1471 C CA . VAL A 1 189 ? -9.780 -5.072 -10.655 1.00 89.38 189 VAL A CA 1
ATOM 1472 C C . VAL A 1 189 ? -8.588 -6.009 -10.849 1.00 89.38 189 VAL A C 1
ATOM 1474 O O . VAL A 1 189 ? -7.756 -6.196 -9.955 1.00 89.38 189 VAL A O 1
ATOM 1477 N N . ASP A 1 190 ? -8.517 -6.650 -12.013 1.00 86.19 190 ASP A N 1
ATOM 1478 C CA . ASP A 1 190 ? -7.395 -7.526 -12.336 1.00 86.19 190 ASP A CA 1
ATOM 1479 C C . ASP A 1 190 ? -6.126 -6.691 -12.550 1.00 86.19 190 ASP A C 1
ATOM 1481 O O . ASP A 1 190 ? -6.072 -5.822 -13.421 1.00 86.19 190 ASP A O 1
ATOM 1485 N N . ALA A 1 191 ? -5.079 -6.996 -11.783 1.00 84.12 191 ALA A N 1
ATOM 1486 C CA . ALA A 1 191 ? -3.738 -6.519 -12.097 1.00 84.12 191 ALA A CA 1
ATOM 1487 C C . ALA A 1 191 ? -3.19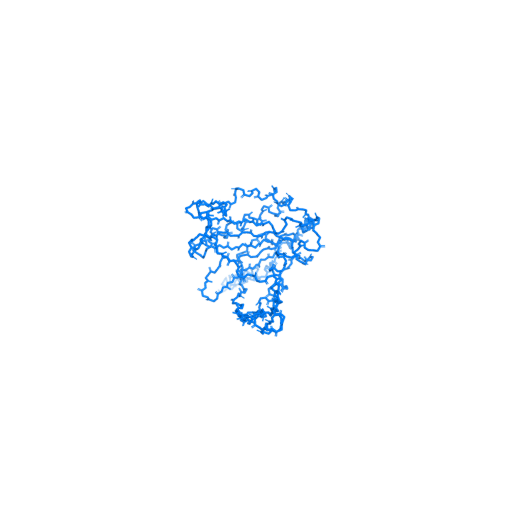5 -7.272 -13.324 1.00 84.12 191 ALA A C 1
ATOM 1489 O O . ALA A 1 191 ? -3.578 -8.426 -13.568 1.00 84.12 191 ALA A O 1
ATOM 1490 N N . PRO A 1 192 ? -2.245 -6.689 -14.077 1.00 73.19 192 PRO A N 1
ATOM 1491 C CA . PRO A 1 192 ? -1.502 -7.450 -15.065 1.00 73.19 192 PRO A CA 1
ATOM 1492 C C . PRO A 1 192 ? -0.892 -8.698 -14.413 1.00 73.19 192 PRO A C 1
ATOM 1494 O O . PRO A 1 192 ? -0.501 -8.699 -13.244 1.00 73.19 192 PRO A O 1
ATOM 1497 N N . LYS A 1 193 ? -0.856 -9.805 -15.156 1.00 67.19 193 LYS A N 1
ATOM 1498 C CA . LYS A 1 193 ? -0.312 -11.056 -14.624 1.00 67.19 193 LYS A CA 1
ATOM 1499 C C . LYS A 1 193 ? 1.204 -10.948 -14.516 1.00 67.19 193 LYS A C 1
ATOM 1501 O O . LYS A 1 193 ? 1.890 -10.736 -15.515 1.00 67.19 193 LYS A O 1
ATOM 1506 N N . TYR A 1 194 ? 1.709 -11.162 -13.310 1.00 77.50 194 TYR A N 1
ATOM 1507 C CA . TYR A 1 194 ? 3.132 -11.219 -12.994 1.00 77.50 194 TYR A CA 1
ATOM 1508 C C . TYR A 1 194 ? 3.459 -12.556 -12.322 1.00 77.50 194 TYR A C 1
ATOM 1510 O O . TYR A 1 194 ? 2.556 -13.271 -11.892 1.00 77.50 194 TYR A O 1
ATOM 1518 N N . ASP A 1 195 ? 4.746 -12.870 -12.161 1.00 80.44 195 ASP A N 1
ATOM 1519 C CA . ASP A 1 195 ? 5.226 -14.059 -11.433 1.00 80.44 195 ASP A CA 1
ATOM 1520 C C . ASP A 1 195 ? 5.049 -13.944 -9.899 1.00 80.44 195 ASP A C 1
ATOM 1522 O O . ASP A 1 195 ? 5.877 -14.421 -9.120 1.00 80.44 195 ASP A O 1
ATOM 1526 N N . ALA A 1 196 ? 3.989 -13.287 -9.435 1.00 85.19 196 ALA A N 1
ATOM 1527 C CA . ALA A 1 196 ? 3.590 -13.267 -8.033 1.00 85.19 196 ALA A CA 1
ATOM 1528 C C . ALA A 1 196 ? 2.729 -14.493 -7.698 1.00 85.19 196 ALA A C 1
ATOM 1530 O O . ALA A 1 196 ? 2.225 -15.188 -8.582 1.00 85.19 196 ALA A O 1
ATOM 1531 N N . ASP A 1 197 ? 2.604 -14.793 -6.408 1.00 87.50 197 ASP A N 1
ATOM 1532 C CA . ASP A 1 197 ? 1.741 -15.879 -5.944 1.00 87.50 197 ASP A CA 1
ATOM 1533 C C . ASP A 1 197 ? 0.261 -15.484 -6.045 1.00 87.50 197 ASP A C 1
ATOM 1535 O O . ASP A 1 197 ? -0.574 -16.336 -6.343 1.00 87.50 197 ASP A O 1
ATOM 1539 N N . ASP A 1 198 ? -0.036 -14.193 -5.870 1.00 91.62 198 ASP A N 1
ATOM 1540 C CA . ASP A 1 198 ? -1.350 -13.596 -6.095 1.00 91.62 198 ASP A CA 1
ATOM 1541 C C . ASP A 1 198 ? -1.221 -12.090 -6.387 1.00 91.62 198 ASP A C 1
ATOM 1543 O O . ASP A 1 198 ? -0.298 -11.452 -5.878 1.00 91.62 198 ASP A O 1
ATOM 1547 N N . THR A 1 199 ? -2.120 -11.514 -7.189 1.00 93.12 199 THR A N 1
ATOM 1548 C CA . THR A 1 199 ? -2.152 -10.074 -7.492 1.00 93.12 199 THR A CA 1
ATOM 1549 C C . THR A 1 199 ? -3.575 -9.549 -7.652 1.00 93.12 199 THR A C 1
ATOM 1551 O O . THR A 1 199 ? -4.499 -10.276 -8.021 1.00 93.12 199 THR A O 1
ATOM 1554 N N . PHE A 1 200 ? -3.755 -8.260 -7.390 1.00 92.88 200 PHE A N 1
ATOM 1555 C CA . PHE A 1 200 ? -4.919 -7.492 -7.820 1.00 92.88 200 PHE A CA 1
ATOM 1556 C C . PHE A 1 200 ? -4.548 -6.012 -7.926 1.00 92.88 200 PHE A C 1
ATOM 1558 O O . PHE A 1 200 ? -3.476 -5.603 -7.477 1.00 92.88 200 PHE A O 1
ATOM 1565 N N . SER A 1 201 ? -5.430 -5.227 -8.529 1.00 91.88 201 SER A N 1
ATOM 1566 C CA . SER A 1 201 ? -5.335 -3.774 -8.525 1.00 91.88 201 SER A CA 1
ATOM 1567 C C . SER A 1 201 ? -6.529 -3.167 -7.813 1.00 91.88 201 SER A C 1
ATOM 1569 O O . SER A 1 201 ? -7.625 -3.735 -7.839 1.00 91.88 201 SER A O 1
ATOM 1571 N N . LEU A 1 202 ? -6.310 -2.023 -7.178 1.00 89.81 202 LEU A N 1
ATOM 1572 C CA . LEU A 1 202 ? -7.389 -1.143 -6.758 1.00 89.81 202 LEU A CA 1
ATOM 1573 C C . LEU A 1 202 ? -7.590 -0.095 -7.850 1.00 89.81 202 LEU A C 1
ATOM 1575 O O . LEU A 1 202 ? -6.633 0.296 -8.509 1.00 89.81 202 LEU A O 1
ATOM 1579 N N . ALA A 1 203 ? -8.840 0.280 -8.075 1.00 86.31 203 ALA A N 1
ATOM 1580 C CA . ALA A 1 203 ? -9.236 1.407 -8.906 1.00 86.31 203 ALA A CA 1
ATOM 1581 C C . ALA A 1 203 ? -10.284 2.223 -8.146 1.00 86.31 203 ALA A C 1
ATOM 1583 O O . ALA A 1 203 ? -10.946 1.689 -7.255 1.00 86.31 203 ALA A O 1
ATOM 1584 N N . THR A 1 204 ? -10.465 3.485 -8.503 1.00 81.25 204 THR A N 1
ATOM 1585 C CA . THR A 1 204 ? -11.609 4.303 -8.075 1.00 81.25 204 THR A CA 1
ATOM 1586 C C . THR A 1 204 ? -12.481 4.593 -9.300 1.00 81.25 204 THR A C 1
ATOM 1588 O O . THR A 1 204 ? -12.017 4.466 -10.432 1.00 81.25 204 THR A O 1
ATOM 1591 N N . GLU A 1 205 ? -13.768 4.910 -9.117 1.00 66.62 205 GLU A N 1
ATOM 1592 C CA . GLU A 1 205 ? -14.708 5.048 -10.251 1.00 66.62 205 GLU A CA 1
ATOM 1593 C C . GLU A 1 205 ? -14.292 6.123 -11.272 1.00 66.62 205 GLU A C 1
ATOM 1595 O O . GLU A 1 205 ? -14.571 5.977 -12.465 1.00 66.62 205 GLU A O 1
ATOM 1600 N N . ASP A 1 206 ? -13.591 7.162 -10.816 1.00 61.03 206 ASP A N 1
ATOM 1601 C CA . ASP A 1 206 ? -13.244 8.336 -11.618 1.00 61.03 206 ASP A CA 1
ATOM 1602 C C . ASP A 1 206 ? -11.789 8.349 -12.116 1.00 61.03 206 ASP A C 1
ATOM 1604 O O . ASP A 1 206 ? -11.432 9.197 -12.939 1.00 61.03 206 ASP A O 1
ATOM 1608 N N . GLU A 1 207 ? -10.943 7.411 -11.675 1.00 63.19 207 GLU A N 1
ATOM 1609 C CA . GLU A 1 207 ? -9.520 7.412 -12.010 1.00 63.19 207 GLU A CA 1
ATOM 1610 C C . GLU A 1 207 ? -8.999 6.023 -12.374 1.00 63.19 207 GLU A C 1
ATOM 1612 O O . GLU A 1 207 ? -9.226 5.017 -11.701 1.00 63.19 207 GLU A O 1
ATOM 1617 N N . ASP A 1 208 ? -8.227 5.982 -13.457 1.00 64.19 208 ASP A N 1
ATOM 1618 C CA . ASP A 1 208 ? -7.466 4.806 -13.861 1.00 64.19 208 ASP A CA 1
ATOM 1619 C C . ASP A 1 208 ? -6.258 4.682 -12.912 1.00 64.19 208 ASP A C 1
ATOM 1621 O O . ASP A 1 208 ? -5.131 5.045 -13.262 1.00 64.19 208 ASP A O 1
ATOM 1625 N N . THR A 1 209 ? -6.502 4.286 -11.657 1.00 68.62 209 THR A N 1
ATOM 1626 C CA . THR A 1 209 ? -5.450 4.296 -10.637 1.00 68.62 209 THR A CA 1
ATOM 1627 C C . THR A 1 209 ? -4.426 3.190 -10.887 1.00 68.62 209 THR A C 1
ATOM 1629 O O . THR A 1 209 ? -4.667 2.158 -11.526 1.00 68.62 209 THR A O 1
ATOM 1632 N N . CYS A 1 210 ? -3.206 3.466 -10.442 1.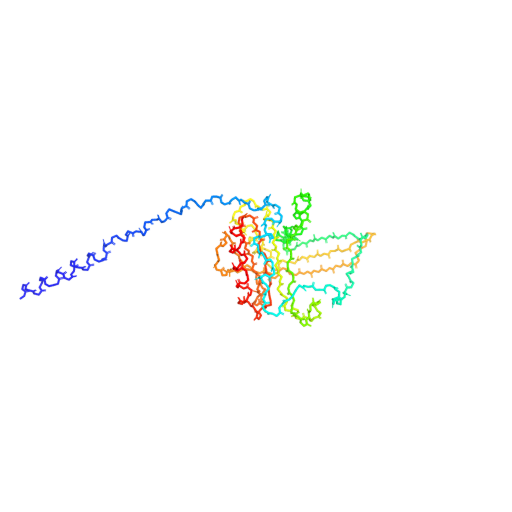00 80.69 210 CYS A N 1
ATOM 1633 C CA . CYS A 1 210 ? -2.044 2.603 -10.587 1.00 80.69 210 CYS A CA 1
ATOM 1634 C C . CYS A 1 210 ? -1.721 1.944 -9.243 1.00 80.69 210 CYS A C 1
ATOM 1636 O O . CYS A 1 210 ? -0.574 1.950 -8.808 1.00 80.69 210 CYS A O 1
ATOM 1638 N N . ASP A 1 211 ? -2.740 1.403 -8.577 1.00 90.81 211 ASP A N 1
ATOM 1639 C CA . ASP A 1 211 ? -2.598 0.763 -7.272 1.00 90.81 211 ASP A CA 1
ATOM 1640 C C . ASP A 1 211 ? -2.491 -0.746 -7.460 1.00 90.81 211 ASP A C 1
ATOM 1642 O O . ASP A 1 211 ? -3.482 -1.445 -7.667 1.00 90.81 211 ASP A O 1
ATOM 1646 N N . PHE A 1 212 ? -1.268 -1.261 -7.448 1.00 92.56 212 PHE A N 1
ATOM 1647 C CA . PHE A 1 212 ? -0.973 -2.674 -7.634 1.00 92.56 212 PHE A CA 1
ATOM 1648 C C . PHE A 1 212 ? -0.624 -3.334 -6.305 1.00 92.56 212 PHE A C 1
ATOM 1650 O O . PHE A 1 212 ? 0.304 -2.921 -5.611 1.00 92.56 212 PHE A O 1
ATOM 1657 N N . VAL A 1 213 ? -1.318 -4.429 -5.999 1.00 94.06 213 VAL A N 1
ATOM 1658 C CA . VAL A 1 213 ? -1.069 -5.253 -4.818 1.00 94.06 213 VAL A CA 1
ATOM 1659 C C . VAL A 1 213 ? -0.641 -6.644 -5.261 1.00 94.06 213 VAL A C 1
ATOM 1661 O O . VAL A 1 213 ? -1.280 -7.283 -6.099 1.00 94.06 213 VAL A O 1
ATOM 1664 N N . GLY A 1 214 ? 0.466 -7.129 -4.705 1.00 93.62 214 GLY A N 1
ATOM 1665 C CA . GLY A 1 214 ? 1.053 -8.416 -5.055 1.00 93.62 214 GLY A CA 1
ATOM 1666 C C . GLY A 1 214 ? 1.560 -9.160 -3.838 1.00 93.62 214 GLY A C 1
ATOM 1667 O O . GLY A 1 214 ? 2.191 -8.582 -2.961 1.00 93.62 214 GLY A O 1
ATOM 1668 N N . LEU A 1 215 ? 1.316 -10.464 -3.801 1.00 93.38 215 LEU A N 1
ATOM 1669 C CA . LEU A 1 215 ? 1.800 -11.365 -2.768 1.00 93.38 215 LEU A CA 1
ATOM 1670 C C . LEU A 1 215 ? 2.930 -12.225 -3.328 1.00 93.38 215 LEU A C 1
ATOM 1672 O O . LEU A 1 215 ? 2.759 -12.929 -4.322 1.00 93.38 215 LEU A O 1
ATOM 1676 N N . VAL A 1 216 ? 4.087 -12.191 -2.675 1.00 92.12 216 VAL A N 1
ATOM 1677 C CA . VAL A 1 216 ? 5.257 -12.995 -3.037 1.00 92.12 216 VAL A CA 1
ATOM 1678 C C . VAL A 1 216 ? 5.829 -13.621 -1.774 1.00 92.12 216 VAL A C 1
ATOM 1680 O O . VAL A 1 216 ? 6.360 -12.927 -0.911 1.00 92.12 216 VAL A O 1
ATOM 1683 N N . ARG A 1 217 ? 5.739 -14.950 -1.648 1.00 89.69 217 ARG A N 1
ATOM 1684 C CA . ARG A 1 217 ? 6.323 -15.726 -0.538 1.00 89.69 217 ARG A CA 1
ATOM 1685 C C . ARG A 1 217 ? 5.938 -15.183 0.846 1.00 89.69 217 ARG A C 1
ATOM 1687 O O . ARG A 1 217 ? 6.778 -15.107 1.742 1.00 89.69 217 ARG A O 1
ATOM 1694 N N . GLY A 1 218 ? 4.674 -14.796 1.016 1.00 89.19 218 GLY A N 1
ATOM 1695 C CA . GLY A 1 218 ? 4.146 -14.260 2.275 1.00 89.19 218 GLY A CA 1
ATOM 1696 C C . GLY A 1 218 ? 4.475 -12.784 2.539 1.00 89.19 218 GLY A C 1
ATOM 1697 O O . GLY A 1 218 ? 4.230 -12.302 3.642 1.00 89.19 218 GLY A O 1
ATOM 1698 N N . ILE A 1 219 ? 5.021 -12.063 1.559 1.00 91.00 219 ILE A N 1
ATOM 1699 C CA . ILE A 1 219 ? 5.241 -10.614 1.603 1.00 91.00 219 ILE A CA 1
ATOM 1700 C C . ILE A 1 219 ? 4.282 -9.934 0.635 1.00 91.00 219 ILE A C 1
ATOM 1702 O O . ILE A 1 219 ? 4.174 -10.348 -0.518 1.00 91.00 219 ILE A O 1
ATOM 1706 N N . ILE A 1 220 ? 3.621 -8.885 1.104 1.00 93.56 220 ILE A N 1
ATOM 1707 C CA . ILE A 1 220 ? 2.809 -7.992 0.292 1.00 93.56 220 ILE A CA 1
ATOM 1708 C C . ILE A 1 220 ? 3.705 -6.878 -0.249 1.00 93.56 220 ILE A C 1
ATOM 1710 O O . ILE A 1 220 ? 4.490 -6.279 0.488 1.00 93.56 220 ILE A O 1
ATOM 1714 N N . ILE A 1 221 ? 3.585 -6.637 -1.548 1.00 93.62 221 ILE A N 1
ATOM 1715 C CA . ILE A 1 221 ? 4.112 -5.487 -2.270 1.00 93.62 221 ILE A CA 1
ATOM 1716 C C . ILE A 1 221 ? 2.896 -4.677 -2.684 1.00 93.62 221 ILE A C 1
ATOM 1718 O O . ILE A 1 221 ? 2.019 -5.186 -3.377 1.00 93.62 221 ILE A O 1
ATOM 1722 N N . ASP A 1 222 ? 2.858 -3.438 -2.248 1.00 93.44 222 ASP A N 1
ATOM 1723 C CA . ASP A 1 222 ? 1.756 -2.521 -2.461 1.00 93.44 222 ASP A CA 1
ATOM 1724 C C . ASP A 1 222 ? 2.336 -1.249 -3.058 1.00 93.44 222 ASP A C 1
ATOM 1726 O O . ASP A 1 222 ? 3.212 -0.623 -2.456 1.00 93.44 222 ASP A O 1
ATOM 1730 N N . MET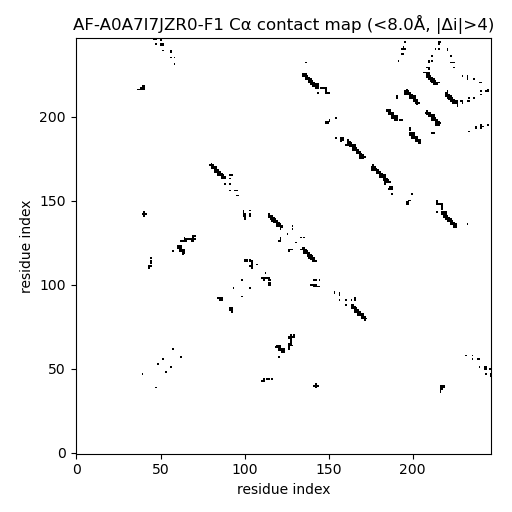 A 1 223 ? 1.950 -0.940 -4.287 1.00 92.50 223 MET A N 1
ATOM 1731 C CA . MET A 1 223 ? 2.534 0.151 -5.042 1.00 92.50 223 MET A CA 1
ATOM 1732 C C . MET A 1 223 ? 1.442 1.017 -5.636 1.00 92.50 223 MET A C 1
ATOM 1734 O O . MET A 1 223 ? 0.572 0.497 -6.321 1.00 92.50 223 MET A O 1
ATOM 1738 N N . TYR A 1 224 ? 1.573 2.325 -5.454 1.00 91.12 224 TYR A N 1
ATOM 1739 C CA . TYR A 1 224 ? 0.784 3.319 -6.164 1.00 91.12 224 TYR A CA 1
ATOM 1740 C C . TYR A 1 224 ? 1.675 4.120 -7.111 1.00 91.12 224 TYR A C 1
ATOM 1742 O O . TYR A 1 224 ? 2.879 4.295 -6.872 1.00 91.12 224 TYR A O 1
ATOM 1750 N N . CYS A 1 225 ? 1.092 4.623 -8.192 1.00 88.12 225 CYS A N 1
ATOM 1751 C CA . CYS A 1 225 ? 1.766 5.548 -9.089 1.00 88.12 225 CYS A CA 1
ATOM 1752 C C . CYS A 1 225 ? 0.796 6.559 -9.712 1.00 88.12 225 CYS A C 1
ATOM 1754 O O . CYS A 1 225 ? -0.420 6.397 -9.612 1.00 88.12 225 CYS A O 1
ATOM 1756 N N . PRO A 1 226 ? 1.303 7.601 -10.387 1.00 84.75 226 PRO A N 1
ATOM 1757 C CA . PRO A 1 226 ? 0.445 8.543 -11.090 1.00 84.75 226 PRO A CA 1
ATOM 1758 C C . PRO A 1 226 ? -0.285 7.827 -12.236 1.00 84.75 226 PRO A C 1
ATOM 1760 O O . PRO A 1 226 ? 0.380 7.111 -12.993 1.00 84.75 226 PRO A O 1
ATOM 1763 N N . PRO A 1 227 ? -1.592 8.062 -12.460 1.00 82.25 227 PRO A N 1
ATOM 1764 C CA . PRO A 1 227 ? -2.344 7.432 -13.553 1.00 82.25 227 PRO A CA 1
ATOM 1765 C C . PRO A 1 227 ? -1.673 7.586 -14.927 1.00 82.25 227 PRO A C 1
ATOM 1767 O O . PRO A 1 227 ? -1.564 6.634 -15.700 1.00 82.25 227 PRO A O 1
ATOM 1770 N N . ALA A 1 228 ? -1.106 8.766 -15.201 1.00 83.56 228 ALA A N 1
ATOM 1771 C CA . ALA A 1 228 ? -0.377 9.056 -16.439 1.00 83.56 228 ALA A CA 1
ATOM 1772 C C . ALA A 1 228 ? 0.906 8.218 -16.636 1.00 83.56 228 ALA A C 1
ATOM 1774 O O . ALA A 1 228 ? 1.485 8.229 -17.721 1.00 83.56 228 ALA A O 1
ATOM 1775 N N . GLN A 1 229 ? 1.370 7.512 -15.602 1.00 86.06 229 GLN A N 1
ATOM 1776 C CA . GLN A 1 229 ? 2.593 6.708 -15.597 1.00 86.06 229 GLN A CA 1
ATOM 1777 C C . GLN A 1 229 ? 2.335 5.229 -15.276 1.00 86.06 229 GLN A C 1
ATOM 1779 O O . GLN A 1 229 ? 3.256 4.511 -14.882 1.00 86.06 229 GLN A O 1
ATOM 1784 N N . LYS A 1 230 ? 1.104 4.750 -15.498 1.00 85.88 230 LYS A N 1
ATOM 1785 C CA . LYS A 1 230 ? 0.678 3.365 -15.243 1.00 85.88 230 LYS A CA 1
ATOM 1786 C C . LYS A 1 230 ? 1.622 2.304 -15.819 1.00 85.88 230 LYS A C 1
ATOM 1788 O O . LYS A 1 230 ? 1.916 1.328 -15.136 1.00 85.88 230 LYS A O 1
ATOM 1793 N N . ASP A 1 231 ? 2.153 2.506 -17.027 1.00 87.12 231 ASP A N 1
ATOM 1794 C CA . ASP A 1 231 ? 3.097 1.568 -17.658 1.00 87.12 231 ASP A CA 1
ATOM 1795 C C . ASP A 1 231 ? 4.444 1.496 -16.921 1.00 87.12 231 ASP A C 1
ATOM 1797 O O . ASP A 1 231 ? 4.974 0.407 -16.690 1.00 87.12 231 ASP A O 1
ATOM 1801 N N . ALA A 1 232 ? 4.984 2.646 -16.504 1.00 88.19 232 ALA A N 1
ATOM 1802 C CA . ALA A 1 232 ? 6.209 2.701 -15.707 1.00 88.19 232 ALA A CA 1
ATOM 1803 C C . ALA A 1 232 ? 5.992 2.076 -14.320 1.00 88.19 232 ALA A C 1
ATOM 1805 O O . ALA A 1 232 ? 6.850 1.340 -13.832 1.00 88.19 232 ALA A O 1
ATOM 1806 N N . GLY A 1 233 ? 4.816 2.299 -13.721 1.00 89.44 233 GLY A N 1
ATOM 1807 C CA . GLY A 1 233 ? 4.404 1.625 -12.490 1.00 89.44 233 GLY A CA 1
ATOM 1808 C C . GLY A 1 233 ? 4.359 0.113 -12.673 1.00 89.44 233 GLY A C 1
ATOM 1809 O O . GLY A 1 233 ? 5.019 -0.624 -11.943 1.00 89.44 233 GLY A O 1
ATOM 1810 N N . ALA A 1 234 ? 3.660 -0.369 -13.698 1.00 89.44 234 ALA A N 1
ATOM 1811 C CA . ALA A 1 234 ? 3.567 -1.790 -14.014 1.00 89.44 234 ALA A CA 1
ATOM 1812 C C . ALA A 1 234 ? 4.950 -2.449 -14.203 1.00 89.44 234 ALA A C 1
ATOM 1814 O O . ALA A 1 234 ? 5.159 -3.589 -13.775 1.00 89.44 234 ALA A O 1
ATOM 1815 N N . GLU A 1 235 ? 5.909 -1.753 -14.821 1.00 89.75 235 GLU A N 1
ATOM 1816 C CA . GLU A 1 235 ? 7.285 -2.237 -14.966 1.00 89.75 235 GLU A CA 1
ATOM 1817 C C . GLU A 1 235 ? 8.048 -2.274 -13.633 1.00 89.75 235 GLU A C 1
ATOM 1819 O O . GLU A 1 235 ? 8.716 -3.277 -13.337 1.00 89.75 235 GLU A O 1
ATOM 1824 N N . LEU A 1 236 ? 7.926 -1.227 -12.814 1.00 90.38 236 LEU A N 1
ATOM 1825 C CA . LEU A 1 236 ? 8.501 -1.177 -11.471 1.00 90.38 236 LEU A CA 1
ATOM 1826 C C . LEU A 1 236 ? 7.968 -2.323 -10.602 1.00 90.38 236 LEU A C 1
ATOM 1828 O O . LEU A 1 236 ? 8.747 -3.086 -10.024 1.00 90.38 236 LEU A O 1
ATOM 1832 N N . PHE A 1 237 ? 6.650 -2.507 -10.578 1.00 91.81 237 PHE A N 1
ATOM 1833 C CA . PHE A 1 237 ? 5.983 -3.559 -9.817 1.00 91.81 237 PHE A CA 1
ATOM 1834 C C . PHE A 1 237 ? 6.433 -4.960 -10.243 1.00 91.81 237 PHE A C 1
ATOM 1836 O O . PHE A 1 237 ? 6.804 -5.789 -9.408 1.00 91.81 237 PHE A O 1
ATOM 1843 N N . ARG A 1 238 ? 6.511 -5.212 -11.556 1.00 91.06 238 ARG A N 1
ATOM 1844 C CA . ARG A 1 238 ? 7.053 -6.466 -12.102 1.00 91.06 238 ARG A CA 1
ATOM 1845 C C . ARG A 1 238 ? 8.493 -6.710 -11.651 1.00 91.06 238 ARG A C 1
ATOM 1847 O O . ARG A 1 238 ? 8.851 -7.835 -11.299 1.00 91.06 238 ARG A O 1
ATOM 1854 N N . THR A 1 239 ? 9.322 -5.669 -11.677 1.00 91.19 239 THR A N 1
ATOM 1855 C CA . THR A 1 239 ? 10.736 -5.747 -11.290 1.00 91.19 239 THR A CA 1
ATOM 1856 C C . THR A 1 239 ? 10.882 -6.074 -9.805 1.00 91.19 239 THR A C 1
ATOM 1858 O O . THR A 1 239 ? 11.679 -6.942 -9.443 1.00 91.19 239 THR A O 1
ATOM 1861 N N . LEU A 1 240 ? 10.074 -5.440 -8.953 1.00 91.19 240 LEU A N 1
ATOM 1862 C CA . LEU A 1 240 ? 10.005 -5.720 -7.519 1.00 91.19 240 LEU A CA 1
ATOM 1863 C C . LEU A 1 240 ? 9.622 -7.175 -7.241 1.00 91.19 240 LEU A C 1
ATOM 1865 O O . LEU A 1 240 ? 10.348 -7.866 -6.525 1.00 91.19 240 LEU A O 1
ATOM 1869 N N . ILE A 1 241 ? 8.541 -7.665 -7.858 1.00 91.81 241 ILE A N 1
ATOM 1870 C CA . ILE A 1 241 ? 8.100 -9.062 -7.730 1.00 91.81 241 ILE A CA 1
ATOM 1871 C C . ILE A 1 241 ? 9.237 -10.021 -8.094 1.00 91.81 241 ILE A C 1
ATOM 1873 O O . ILE A 1 241 ? 9.544 -10.938 -7.329 1.00 91.81 241 ILE A O 1
ATOM 1877 N N . ALA A 1 242 ? 9.897 -9.793 -9.234 1.00 90.06 242 ALA A N 1
ATOM 1878 C CA . ALA A 1 242 ? 10.975 -10.655 -9.705 1.00 90.06 242 ALA A CA 1
ATOM 1879 C C . ALA A 1 242 ? 12.164 -10.696 -8.729 1.00 90.06 242 ALA A C 1
ATOM 1881 O O . ALA A 1 242 ? 12.666 -11.780 -8.427 1.00 90.06 242 ALA A O 1
ATOM 1882 N N . ARG A 1 243 ? 12.590 -9.541 -8.198 1.00 89.81 243 ARG A N 1
ATOM 1883 C CA . ARG A 1 243 ? 13.708 -9.455 -7.243 1.00 89.81 243 ARG A CA 1
ATOM 1884 C C . ARG A 1 243 ? 13.379 -10.109 -5.905 1.00 89.81 243 ARG A C 1
ATOM 1886 O O . ARG A 1 243 ? 14.176 -10.893 -5.398 1.00 89.81 243 ARG A O 1
ATOM 1893 N N . ILE A 1 244 ? 12.189 -9.858 -5.356 1.00 89.88 244 ILE A N 1
ATOM 1894 C CA . ILE A 1 244 ? 11.766 -10.453 -4.077 1.00 89.88 244 ILE A CA 1
ATOM 1895 C C . ILE A 1 244 ? 11.604 -11.967 -4.205 1.00 89.88 244 ILE A C 1
ATOM 1897 O O . ILE A 1 244 ? 11.984 -12.713 -3.304 1.00 89.88 244 ILE A O 1
ATOM 1901 N N . ARG A 1 245 ? 11.105 -12.458 -5.342 1.00 88.06 245 ARG A N 1
ATOM 1902 C CA . ARG A 1 245 ? 10.990 -13.901 -5.583 1.00 88.06 245 ARG A CA 1
ATOM 1903 C C . ARG A 1 245 ? 12.351 -14.606 -5.527 1.00 88.06 245 ARG A C 1
ATOM 1905 O O . ARG A 1 245 ? 12.408 -15.742 -5.055 1.00 88.06 245 ARG A O 1
ATOM 1912 N N . GLN A 1 246 ? 13.416 -13.926 -5.959 1.00 85.06 246 GLN A N 1
ATOM 1913 C CA . GLN A 1 246 ? 14.799 -14.420 -5.984 1.00 85.06 246 GLN A CA 1
ATOM 1914 C C . GLN A 1 246 ? 15.552 -14.288 -4.641 1.00 85.06 246 GLN A C 1
ATOM 1916 O O . GLN A 1 246 ? 16.645 -14.841 -4.530 1.00 85.06 246 GLN A O 1
ATOM 1921 N N . ALA A 1 247 ? 14.987 -13.593 -3.645 1.00 81.94 247 ALA A N 1
ATOM 1922 C CA . ALA A 1 247 ? 15.591 -13.336 -2.326 1.00 81.94 247 ALA A CA 1
ATOM 1923 C C . ALA A 1 247 ? 15.676 -14.573 -1.410 1.00 81.94 247 ALA A C 1
ATOM 1925 O O . ALA A 1 247 ? 16.703 -14.745 -0.722 1.00 81.94 247 ALA A O 1
#

Mean predicted aligned error: 11.7 Å

pLDDT: mean 80.02, std 15.5, range [36.94, 96.5]